Protein AF-A0A3L8SA51-F1 (afdb_monomer)

Radius of gyration: 30.79 Å; 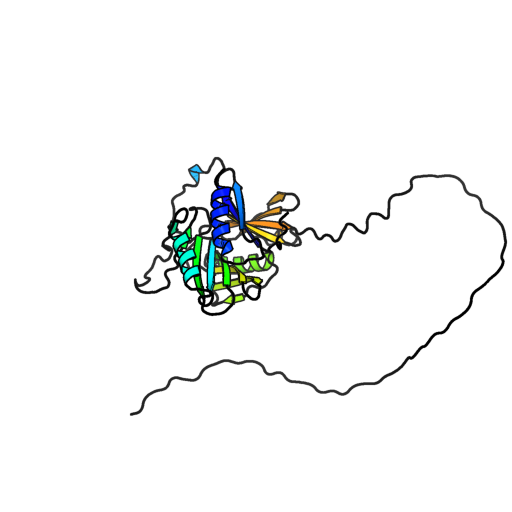Cα contacts (8 Å, |Δi|>4): 464; chains: 1; bounding box: 107×73×44 Å

Secondary structure (DSSP, 8-state):
----B--SEEEEEEEPTT-HHHHHHHHHHHHTTS--SB--EEEEE-PPPGGGGTT------PEESEEEEEEEEGGG-HHHHHHHHHHHTSTT-EEE--TT--S---TT-S----EEESSTTSPEEEEEEESSS-EEEEEEEEE-TTTHHHHHHHHHHHHTS--EEETTTEEEEEEEE-SSEEEEEEEEEPPTT--EE--TTEEEEEEES-STTTGGG-SS--EEEETTEEEEE-TT--EEEEEEP--S--SSSSSS-------------------------------------------------------------

Solvent-accessible surface area (backbone atoms only — not comparable to full-atom values): 19944 Å² total; per-residue (Å²): 137,84,85,56,51,80,50,58,50,32,43,36,41,48,28,54,77,90,45,33,62,64,52,43,54,56,48,50,63,61,42,65,74,53,87,65,73,49,59,47,71,42,69,40,67,43,83,80,62,94,65,60,78,72,66,73,61,76,86,67,96,55,34,68,17,34,36,40,38,39,33,43,44,47,94,81,40,58,66,58,57,49,52,57,52,52,52,47,75,31,82,76,34,37,79,41,78,69,73,69,65,90,67,89,75,65,102,79,61,94,77,73,62,65,30,27,25,75,43,96,38,38,58,30,31,37,77,44,79,34,93,72,79,49,28,32,46,33,39,34,39,39,27,28,52,86,45,32,70,62,45,50,54,51,52,27,63,59,67,74,44,84,59,51,72,42,92,92,40,32,35,39,35,82,70,46,76,56,92,58,40,32,35,32,45,32,42,32,51,37,60,82,94,44,48,40,45,44,36,82,26,37,34,44,32,36,55,34,78,61,64,81,78,45,56,86,74,47,92,38,76,71,42,79,79,50,100,50,33,32,38,33,36,53,93,64,60,40,37,34,32,43,34,50,56,79,73,85,84,78,83,82,80,81,89,80,81,88,84,82,82,87,85,88,82,84,90,81,87,85,88,80,90,86,88,84,87,89,84,85,87,82,88,86,85,85,86,82,86,80,89,83,89,80,88,87,88,84,84,88,81,93,81,83,91,81,88,82,90,85,82,91,78,85,88,84,135

InterPro domains:
  IPR029380 FAM124 [PTHR14715] (8-278)
  IPR046365 FAM124 domain [PF15067] (9-243)

Sequence (317 aa):
MDDGAESLMTVHLLTHLGHSFPLRQTLDRLLEWLCLDIRLFLVSERIPPLKYYERYRKRSCSFPGISVLLYLHEDWGEERIFQVHEQFQRPPWRYQRAQFASGQSPPYAPSHQDFYSLDEQLPVWGIRRVHCGPEILRVTLYCSFENYEDAVRLYEMILQKEGTLQKSTLCVFVLHATPHVAVQLCLKQLPVGVTAEPPDSSALQFKVQEIGQLVPLLPNPCVPISSTRWQTQDYEGNTILLKVQRSSRTLETNIGLRQQHNNAGSGRIPQDAASLHQKKPHRVQVQKHEAGRSCWGSELPQLVEIDPGFPKLEERM

Foldseek 3Di:
DDPQPEFQKAKEFEAAPPCQVVVVVLVCVLCVLPPDSYHRYDYYYDDPPPCVVVVVPDDDVAAAQKEKEKAAEVVVDPVSVVVSVVSCVDPPKDWDFPPVDPDDDPPPDPPRQTWIDNDPLDHIYYYHYDHDFAIETEMEGEAEQVCQVVLQVLVCVLSVHHWDDDPVFKTWDFRDDDRHYTYIYMYGYDPHPHAHAHRPRMEMEGEDADVVVNQVSAPFHWADPDPFWIWTAHPNRHIYIYGHDPDPPPDPPPPPDDDDDDDDDDDDDDDDDDDDDDDDDDDDDDDDDDDDDDDDDDDDDDDDDDDDDDDDDDDDD

Mean predicted aligned error: 15.61 Å

Nearest PDB structures (foldseek):
  3zi1-assembly1_A  TM=4.846E-01  e=1.442E-05  Homo sapiens
  4fo6-assembly1_A  TM=4.552E-01  e=1.035E+00  Homo sapiens

Organism: Chloebia gouldiae (NCBI:txid44316)

Structure (mmCIF, N/CA/C/O backbone):
data_AF-A0A3L8SA51-F1
#
_entry.id   AF-A0A3L8SA51-F1
#
loop_
_atom_site.group_PDB
_atom_site.id
_atom_site.type_symbol
_atom_site.label_atom_id
_atom_site.label_alt_id
_atom_site.label_comp_id
_atom_site.label_asym_id
_atom_site.label_entity_id
_atom_site.label_seq_id
_atom_site.pdbx_PDB_ins_code
_atom_site.Cartn_x
_atom_site.Cartn_y
_atom_site.Cartn_z
_atom_site.occupancy
_atom_site.B_iso_or_equiv
_atom_site.auth_seq_id
_atom_site.auth_comp_id
_atom_site.auth_asym_id
_atom_site.auth_atom_id
_atom_site.pdbx_PDB_model_num
ATOM 1 N N . MET A 1 1 ? -15.253 16.329 -12.439 1.00 36.12 1 MET A N 1
ATOM 2 C CA . MET A 1 1 ? -15.066 15.354 -13.533 1.00 36.12 1 MET A CA 1
ATOM 3 C C . MET A 1 1 ? -13.841 14.530 -13.194 1.00 36.12 1 MET A C 1
ATOM 5 O O . MET A 1 1 ? -12.971 15.071 -12.523 1.00 36.12 1 MET A O 1
ATOM 9 N N . ASP A 1 2 ? -13.828 13.273 -13.630 1.00 34.59 2 ASP A N 1
ATOM 10 C CA . ASP A 1 2 ? -13.026 12.143 -13.129 1.00 34.59 2 ASP A CA 1
ATOM 11 C C . ASP A 1 2 ? -13.647 11.423 -11.916 1.00 34.59 2 ASP A C 1
ATOM 13 O O . ASP A 1 2 ? -13.234 11.598 -10.772 1.00 34.59 2 ASP A O 1
ATOM 17 N N . ASP A 1 3 ? -14.700 10.647 -12.189 1.00 40.44 3 ASP A N 1
ATOM 18 C CA . ASP A 1 3 ? -15.196 9.584 -11.303 1.00 40.44 3 ASP A CA 1
ATOM 19 C C . ASP A 1 3 ? -14.712 8.245 -11.884 1.00 40.44 3 ASP A C 1
ATOM 21 O O . ASP A 1 3 ? -15.487 7.439 -12.394 1.00 40.44 3 ASP A O 1
ATOM 25 N N . GLY A 1 4 ? -13.386 8.070 -11.942 1.00 51.81 4 GLY A N 1
ATOM 26 C CA . GLY A 1 4 ? -12.787 6.768 -12.227 1.00 51.81 4 GLY A CA 1
ATOM 27 C C . GLY A 1 4 ? -13.237 5.749 -11.179 1.00 51.81 4 GLY A C 1
ATOM 28 O O . GLY A 1 4 ? -13.494 6.117 -10.028 1.00 51.81 4 GLY A O 1
ATOM 29 N N . ALA A 1 5 ? -13.342 4.475 -11.566 1.00 61.91 5 ALA A N 1
ATOM 30 C CA . ALA A 1 5 ? -13.854 3.427 -10.691 1.00 61.91 5 ALA A CA 1
ATOM 31 C C . ALA A 1 5 ? -13.127 3.451 -9.335 1.00 61.91 5 ALA A C 1
ATOM 33 O O . ALA A 1 5 ? -11.901 3.362 -9.214 1.00 61.91 5 ALA A O 1
ATOM 34 N N . GLU A 1 6 ? -13.913 3.674 -8.289 1.00 67.12 6 GLU A N 1
ATOM 35 C CA . GLU A 1 6 ? -13.397 4.089 -6.999 1.00 67.12 6 GLU A CA 1
ATOM 36 C C . GLU A 1 6 ? -12.846 2.826 -6.274 1.00 67.12 6 GLU A C 1
ATOM 38 O O . GLU A 1 6 ? -13.619 1.981 -5.821 1.00 67.12 6 GLU A O 1
ATOM 43 N N . SER A 1 7 ? -11.517 2.683 -6.143 1.00 80.44 7 SER A N 1
ATOM 44 C CA . SER A 1 7 ? -10.836 1.475 -5.611 1.00 80.44 7 SER A CA 1
ATOM 45 C C . SER A 1 7 ? -11.219 1.106 -4.161 1.00 80.44 7 SER A C 1
ATOM 47 O O . SER A 1 7 ? -11.543 1.982 -3.357 1.00 80.44 7 SER A O 1
ATOM 49 N N . LEU A 1 8 ? -11.146 -0.186 -3.799 1.00 88.56 8 LEU A N 1
ATOM 50 C CA . LEU A 1 8 ? -11.329 -0.682 -2.418 1.00 88.56 8 LEU A CA 1
ATOM 51 C C . LEU A 1 8 ? -10.254 -0.158 -1.454 1.00 88.56 8 LEU A C 1
ATOM 53 O O . LEU A 1 8 ? -10.543 0.101 -0.284 1.00 88.56 8 LEU A O 1
ATOM 57 N N . MET A 1 9 ? -9.037 0.024 -1.970 1.00 94.31 9 MET A N 1
ATOM 58 C CA . MET A 1 9 ? -7.897 0.591 -1.256 1.00 94.31 9 MET A CA 1
ATOM 59 C C . MET A 1 9 ? -7.301 1.748 -2.057 1.00 94.31 9 MET A C 1
ATOM 61 O O . MET A 1 9 ? -7.175 1.670 -3.280 1.00 94.31 9 MET A O 1
ATOM 65 N N . THR A 1 10 ? -6.875 2.798 -1.367 1.00 94.81 10 THR A N 1
ATOM 66 C CA . THR A 1 10 ? -6.108 3.905 -1.943 1.00 94.81 10 THR A CA 1
ATOM 67 C C . THR A 1 10 ? -4.872 4.158 -1.091 1.00 94.81 10 THR A C 1
ATOM 69 O O . THR A 1 10 ? -4.986 4.323 0.120 1.00 94.81 10 THR A O 1
ATOM 72 N N . VAL A 1 11 ? -3.698 4.239 -1.710 1.00 95.62 11 VAL A N 1
ATOM 73 C CA . VAL A 1 11 ? -2.450 4.624 -1.044 1.00 95.62 11 VAL A CA 1
ATOM 74 C C . VAL A 1 11 ? -2.294 6.139 -1.134 1.00 95.62 11 VAL A C 1
ATOM 76 O O . VAL A 1 11 ? -2.173 6.706 -2.221 1.00 95.62 11 VAL A O 1
ATOM 79 N N . HIS A 1 12 ? -2.310 6.806 0.014 1.00 94.69 12 HIS A N 1
ATOM 80 C CA . HIS A 1 12 ? -2.033 8.232 0.130 1.00 94.69 12 HIS A CA 1
ATOM 81 C C . HIS A 1 12 ? -0.533 8.439 0.263 1.00 94.69 12 HIS A C 1
ATOM 83 O O . HIS A 1 12 ? 0.091 7.861 1.147 1.00 94.69 12 HIS A O 1
ATOM 89 N N . LEU A 1 13 ? 0.028 9.278 -0.598 1.00 94.00 13 LEU A N 1
ATOM 90 C CA . LEU A 1 13 ? 1.422 9.700 -0.571 1.00 94.00 13 LEU A CA 1
ATOM 91 C C . LEU A 1 13 ? 1.446 11.172 -0.165 1.00 94.00 13 LEU A C 1
ATOM 93 O O . LEU A 1 13 ? 0.864 12.023 -0.842 1.00 94.00 13 LEU A O 1
ATOM 97 N N . LEU A 1 14 ? 2.062 11.454 0.976 1.00 90.75 14 LEU A N 1
ATOM 98 C CA . LEU A 1 14 ? 1.996 12.744 1.645 1.00 90.75 14 LEU A CA 1
ATOM 99 C C . LEU A 1 14 ? 3.298 13.511 1.432 1.00 90.75 14 LEU A C 1
ATOM 101 O O . LEU A 1 14 ? 4.329 13.167 2.001 1.00 90.75 14 LEU A O 1
ATOM 105 N N . THR A 1 15 ? 3.263 14.574 0.640 1.00 88.12 15 THR A N 1
ATOM 106 C CA . THR A 1 15 ? 4.457 15.374 0.347 1.00 88.12 15 THR A CA 1
ATOM 107 C C . THR A 1 15 ? 4.545 16.610 1.220 1.00 88.12 15 THR A C 1
ATOM 109 O O . THR A 1 15 ? 3.554 17.088 1.777 1.00 88.12 15 THR A O 1
ATOM 112 N N . HIS A 1 16 ? 5.738 17.193 1.275 1.00 82.94 16 HIS A N 1
ATOM 113 C CA . HIS A 1 16 ? 5.896 18.579 1.696 1.00 82.94 16 HIS A CA 1
ATOM 114 C C . HIS A 1 16 ? 5.154 19.533 0.740 1.00 82.94 16 HIS A C 1
ATOM 116 O O . HIS A 1 16 ? 4.862 19.183 -0.411 1.00 82.94 16 HIS A O 1
ATOM 122 N N . LEU A 1 17 ? 4.849 20.735 1.233 1.00 79.19 17 LEU A N 1
ATOM 123 C CA . LEU A 1 17 ? 4.173 21.791 0.472 1.00 79.19 17 LEU A CA 1
ATOM 124 C C . LEU A 1 17 ? 4.931 22.097 -0.831 1.00 79.19 17 LEU A C 1
ATOM 126 O O . LEU A 1 17 ? 6.153 22.240 -0.811 1.00 79.19 17 LEU A O 1
ATOM 130 N N . GLY A 1 18 ? 4.217 22.185 -1.956 1.00 80.62 18 GLY A N 1
ATOM 131 C CA . GLY A 1 18 ? 4.785 22.498 -3.274 1.00 80.62 18 GLY A CA 1
ATOM 132 C C . GLY A 1 18 ? 5.424 21.314 -4.013 1.00 80.62 18 GLY A C 1
ATOM 133 O O . GLY A 1 18 ? 5.764 21.442 -5.188 1.00 80.62 18 GLY A O 1
ATOM 134 N N . HIS A 1 19 ? 5.553 20.148 -3.374 1.00 83.00 19 HIS A N 1
ATOM 135 C CA . HIS A 1 19 ? 6.140 18.947 -3.984 1.00 83.00 19 HIS A CA 1
ATOM 136 C C . HIS A 1 19 ? 5.100 17.935 -4.489 1.00 83.00 19 HIS A C 1
ATOM 138 O O . HIS A 1 19 ? 5.472 16.919 -5.083 1.00 83.00 19 HIS A O 1
ATOM 144 N N . SER A 1 20 ? 3.804 18.208 -4.311 1.00 85.44 20 SER A N 1
ATOM 145 C CA . SER A 1 20 ? 2.738 17.294 -4.738 1.00 85.44 20 SER A CA 1
ATOM 146 C C . SER A 1 20 ? 2.660 17.141 -6.255 1.00 85.44 20 SER A C 1
ATOM 148 O O . SER A 1 20 ? 2.518 16.026 -6.752 1.00 85.44 20 SER A O 1
ATOM 150 N N . PHE A 1 21 ? 2.783 18.241 -7.002 1.00 86.81 21 PHE A N 1
ATOM 151 C CA . PHE A 1 21 ? 2.661 18.226 -8.459 1.00 86.81 21 PHE A CA 1
ATOM 152 C C . PHE A 1 21 ? 3.792 17.439 -9.151 1.00 86.81 21 PHE A C 1
ATOM 154 O O . PHE A 1 21 ? 3.471 16.533 -9.923 1.00 86.81 21 PHE A O 1
ATOM 161 N N . PRO A 1 22 ? 5.091 17.673 -8.858 1.00 87.50 22 PRO A N 1
ATOM 162 C CA . PRO A 1 22 ? 6.173 16.873 -9.440 1.00 87.50 22 PRO A CA 1
ATOM 163 C C . PRO A 1 22 ? 6.081 15.385 -9.085 1.00 87.50 22 PRO A C 1
ATOM 165 O O . PRO A 1 22 ? 6.328 14.530 -9.940 1.00 87.50 22 PRO A O 1
ATOM 168 N N . LEU A 1 23 ? 5.696 15.063 -7.841 1.00 88.81 23 LEU A N 1
ATOM 169 C CA . LEU A 1 23 ? 5.508 13.675 -7.421 1.00 88.81 23 LEU A CA 1
ATOM 170 C C . LEU A 1 23 ? 4.388 13.017 -8.226 1.00 88.81 23 LEU A C 1
ATOM 172 O O . LEU A 1 23 ? 4.569 11.935 -8.779 1.00 88.81 23 LEU A O 1
ATOM 176 N N . ARG A 1 24 ? 3.244 13.694 -8.320 1.00 89.88 24 ARG A N 1
ATOM 177 C CA . ARG A 1 24 ? 2.086 13.210 -9.062 1.00 89.88 24 ARG A CA 1
ATOM 178 C C . ARG A 1 24 ? 2.413 12.981 -10.530 1.00 89.88 24 ARG A C 1
ATOM 180 O O . ARG A 1 24 ? 2.153 11.897 -11.020 1.00 89.88 24 ARG A O 1
ATOM 187 N N . GLN A 1 25 ? 3.078 13.926 -11.190 1.00 89.38 25 GLN A N 1
ATOM 188 C CA . GLN A 1 25 ? 3.497 13.763 -12.584 1.00 89.38 25 GLN A CA 1
ATOM 189 C C . GLN A 1 25 ? 4.448 12.570 -12.772 1.00 89.38 25 GLN A C 1
ATOM 191 O O . GLN A 1 25 ? 4.361 11.858 -13.769 1.00 89.38 25 GLN A O 1
ATOM 196 N N . THR A 1 26 ? 5.360 12.347 -11.823 1.00 89.12 26 THR A N 1
ATOM 197 C CA . THR A 1 26 ? 6.286 11.206 -11.871 1.00 89.12 26 THR A CA 1
ATOM 198 C C . THR A 1 26 ? 5.540 9.878 -11.749 1.00 89.12 26 THR A C 1
ATOM 200 O O . THR A 1 26 ? 5.856 8.933 -12.471 1.00 89.12 26 THR A O 1
ATOM 203 N N . LEU A 1 27 ? 4.542 9.815 -10.863 1.00 88.94 27 LEU A N 1
ATOM 204 C CA . LEU A 1 27 ? 3.702 8.635 -10.668 1.00 88.94 27 LEU A CA 1
ATOM 205 C C . LEU A 1 27 ? 2.747 8.409 -11.833 1.00 88.94 27 LEU A C 1
ATOM 207 O O . LEU A 1 27 ? 2.639 7.279 -12.281 1.00 88.94 27 LEU A O 1
ATOM 211 N N . ASP A 1 28 ? 2.104 9.453 -12.348 1.00 87.44 28 ASP A N 1
ATOM 212 C CA . ASP A 1 28 ? 1.179 9.346 -13.476 1.00 87.44 28 ASP A CA 1
ATOM 213 C C . ASP A 1 28 ? 1.915 8.780 -14.700 1.00 87.44 28 ASP A C 1
ATOM 215 O O . ASP A 1 28 ? 1.461 7.797 -15.265 1.00 87.44 28 ASP A O 1
ATOM 219 N N . ARG A 1 29 ? 3.131 9.260 -15.007 1.00 86.06 29 ARG A N 1
ATOM 220 C CA . ARG A 1 29 ? 3.982 8.671 -16.063 1.00 86.06 29 ARG A CA 1
ATOM 221 C C . ARG A 1 29 ? 4.346 7.210 -15.811 1.00 86.06 29 ARG A C 1
ATOM 223 O O . ARG A 1 29 ? 4.474 6.440 -16.750 1.00 86.06 29 ARG A O 1
ATOM 230 N N . LEU A 1 30 ? 4.576 6.830 -14.552 1.00 85.38 30 LEU A N 1
ATOM 231 C CA . LEU A 1 30 ? 4.883 5.442 -14.196 1.00 85.38 30 LEU A CA 1
ATOM 232 C C . LEU A 1 30 ? 3.639 4.543 -14.313 1.00 85.38 30 LEU A C 1
ATOM 234 O O . LEU A 1 30 ? 3.739 3.376 -14.683 1.00 85.38 30 LEU A O 1
ATOM 238 N N . LEU A 1 31 ? 2.470 5.076 -13.971 1.00 84.38 31 LEU A N 1
ATOM 239 C CA . LEU A 1 31 ? 1.208 4.353 -13.996 1.00 84.38 31 LEU A CA 1
ATOM 240 C C . LEU A 1 31 ? 0.585 4.334 -15.389 1.00 84.38 31 LEU A C 1
ATOM 242 O O . LEU A 1 31 ? -0.101 3.375 -15.671 1.00 84.38 31 LEU A O 1
ATOM 246 N N . GLU A 1 32 ? 0.865 5.289 -16.278 1.00 81.00 32 GLU A N 1
ATOM 247 C CA . GLU A 1 32 ? 0.440 5.269 -17.691 1.00 81.00 32 GLU A CA 1
ATOM 248 C C . GLU A 1 32 ? 0.823 3.964 -18.395 1.00 81.00 32 GLU A C 1
ATOM 250 O O . GLU A 1 32 ? 0.091 3.478 -19.256 1.00 81.00 32 GLU A O 1
ATOM 255 N N . TRP A 1 33 ? 1.942 3.360 -17.988 1.00 76.12 33 TRP A N 1
ATOM 256 C CA . TRP A 1 33 ? 2.347 2.056 -18.483 1.00 76.12 33 TRP A CA 1
ATOM 257 C C . TRP A 1 33 ? 1.325 0.985 -18.121 1.00 76.12 33 TRP A C 1
ATOM 259 O O . TRP A 1 33 ? 1.004 0.153 -18.958 1.00 76.12 33 TRP A O 1
ATOM 269 N N . LEU A 1 34 ? 0.828 0.969 -16.891 1.00 74.19 34 LEU A N 1
ATOM 270 C CA . LEU A 1 34 ? -0.161 0.007 -16.426 1.00 74.19 34 LEU A CA 1
ATOM 271 C C . LEU A 1 34 ? -1.535 0.599 -16.723 1.00 74.19 34 LEU A C 1
ATOM 273 O O . LEU A 1 34 ? -1.951 1.505 -16.018 1.00 74.19 34 LEU A O 1
ATOM 277 N N . CYS A 1 35 ? -2.246 0.121 -17.745 1.00 69.25 35 CYS A N 1
ATOM 278 C CA . CYS A 1 35 ? -3.581 0.620 -18.110 1.00 69.25 35 CYS A CA 1
ATOM 279 C C . CYS A 1 35 ? -4.644 0.309 -17.029 1.00 69.25 35 CYS A C 1
ATOM 281 O O . CYS A 1 35 ? -5.576 -0.462 -17.248 1.00 69.25 35 CYS A O 1
ATOM 283 N N . LEU A 1 36 ? -4.471 0.886 -15.842 1.00 79.25 36 LEU A N 1
ATOM 284 C CA . LEU A 1 36 ? -5.304 0.762 -14.665 1.00 79.25 36 LEU A CA 1
ATOM 285 C C . LEU A 1 36 ? -6.522 1.654 -14.858 1.00 79.25 36 LEU A C 1
ATOM 287 O O . LEU A 1 36 ? -6.415 2.870 -14.996 1.00 79.25 36 LEU A O 1
ATOM 291 N N . ASP A 1 37 ? -7.690 1.038 -14.807 1.00 79.81 37 ASP A N 1
ATOM 292 C CA . ASP A 1 37 ? -8.996 1.694 -14.803 1.00 79.81 37 ASP A CA 1
ATOM 293 C C . ASP A 1 37 ? -9.404 2.195 -13.404 1.00 79.81 37 ASP A C 1
ATOM 295 O O . ASP A 1 37 ? -10.445 2.838 -13.242 1.00 79.81 37 ASP A O 1
ATOM 299 N N . ILE A 1 38 ? -8.576 1.927 -12.387 1.00 83.75 38 ILE A N 1
ATOM 300 C CA . ILE A 1 38 ? -8.801 2.332 -11.000 1.00 83.75 38 ILE A CA 1
ATOM 301 C C . ILE A 1 38 ? -7.729 3.287 -10.480 1.00 83.75 38 ILE A C 1
ATOM 303 O O . ILE A 1 38 ? -6.531 3.153 -10.732 1.00 83.75 38 ILE A O 1
ATOM 307 N N . ARG A 1 39 ? -8.157 4.224 -9.631 1.00 86.38 39 ARG A N 1
ATOM 308 C CA . ARG A 1 39 ? -7.253 5.173 -8.976 1.00 86.38 39 ARG A CA 1
ATOM 309 C C . ARG A 1 39 ? -6.708 4.615 -7.663 1.00 86.38 39 ARG A C 1
ATOM 311 O O . ARG A 1 39 ? -7.354 4.704 -6.617 1.00 86.38 39 ARG A O 1
ATOM 318 N N . LEU A 1 40 ? -5.498 4.059 -7.719 1.00 91.25 40 LEU A N 1
ATOM 319 C CA . LEU A 1 40 ? -4.842 3.457 -6.556 1.00 91.25 40 LEU A CA 1
ATOM 320 C C . LEU A 1 40 ? -4.070 4.460 -5.689 1.00 91.25 40 LEU A C 1
ATOM 322 O O . LEU A 1 40 ? -4.038 4.296 -4.473 1.00 91.25 40 LEU A O 1
ATOM 326 N N . PHE A 1 41 ? -3.469 5.496 -6.279 1.00 93.00 41 PHE A N 1
ATOM 327 C CA . PHE A 1 41 ? -2.633 6.457 -5.554 1.00 93.00 41 PHE A CA 1
ATOM 328 C C . PHE A 1 41 ? -3.294 7.833 -5.453 1.00 93.00 41 PHE A C 1
ATOM 330 O O . PHE A 1 41 ? -3.879 8.349 -6.412 1.00 93.00 41 PHE A O 1
ATOM 337 N N . LEU A 1 42 ? -3.169 8.456 -4.281 1.00 92.25 42 LEU A N 1
ATOM 338 C CA . LEU A 1 42 ? -3.524 9.852 -4.061 1.00 92.25 42 LEU A CA 1
ATOM 339 C C . LEU A 1 42 ? -2.318 10.608 -3.514 1.00 92.25 42 LEU A C 1
ATOM 341 O O . LEU A 1 42 ? -1.851 10.321 -2.419 1.00 92.25 42 LEU A O 1
ATOM 345 N N . VAL A 1 43 ? -1.854 11.616 -4.247 1.00 91.50 43 VAL A N 1
ATOM 346 C CA . VAL A 1 43 ? -0.820 12.529 -3.755 1.00 91.50 43 VAL A CA 1
ATOM 347 C C . VAL A 1 43 ? -1.490 13.713 -3.070 1.00 91.50 43 VAL A C 1
ATOM 349 O O . VAL A 1 43 ? -2.336 14.374 -3.673 1.00 91.50 43 VAL A O 1
ATOM 352 N N . SER A 1 44 ? -1.134 13.959 -1.812 1.00 88.50 44 SER A N 1
ATOM 353 C CA . SER A 1 44 ? -1.627 15.087 -1.016 1.00 88.50 44 SER A CA 1
ATOM 354 C C . SER A 1 44 ? -0.470 15.789 -0.319 1.00 88.50 44 SER A C 1
ATOM 356 O O . SER A 1 44 ? 0.567 15.185 -0.062 1.00 88.50 44 SER A O 1
ATOM 358 N N . GLU A 1 45 ? -0.649 17.060 0.014 1.00 87.56 45 GLU A N 1
ATOM 359 C CA . GLU A 1 45 ? 0.341 17.807 0.788 1.00 87.56 45 GLU A CA 1
ATOM 360 C C . GLU A 1 45 ? 0.033 17.718 2.278 1.00 87.56 45 GLU A C 1
ATOM 362 O O . GLU A 1 45 ? -1.129 17.720 2.692 1.00 87.56 45 GLU A O 1
ATOM 367 N N . ARG A 1 46 ? 1.085 17.667 3.094 1.00 81.44 46 ARG A N 1
ATOM 368 C CA . ARG A 1 46 ? 0.988 17.753 4.549 1.00 81.44 46 ARG A CA 1
ATOM 369 C C . ARG A 1 46 ? 1.835 18.899 5.078 1.00 81.44 46 ARG A C 1
ATOM 371 O O . ARG A 1 46 ? 2.925 19.181 4.578 1.00 81.44 46 ARG A O 1
ATOM 378 N N . ILE A 1 47 ? 1.354 19.509 6.154 1.00 70.38 47 ILE A N 1
ATOM 379 C CA . ILE A 1 47 ? 2.169 20.404 6.969 1.00 70.38 47 ILE A CA 1
ATOM 380 C C . ILE A 1 47 ? 2.994 19.510 7.906 1.00 70.38 47 ILE A C 1
ATOM 382 O O . ILE A 1 47 ? 2.400 18.749 8.676 1.00 70.38 47 ILE A O 1
ATOM 386 N N . PRO A 1 48 ? 4.337 19.537 7.843 1.00 62.41 48 PRO A N 1
ATOM 387 C CA . PRO A 1 48 ? 5.149 18.765 8.770 1.00 62.41 48 PRO A CA 1
ATOM 388 C C . PRO A 1 48 ? 4.899 19.267 10.205 1.00 62.41 48 PRO A C 1
ATOM 390 O O . PRO A 1 48 ? 4.875 20.478 10.434 1.00 62.41 48 PRO A O 1
ATOM 393 N N . PRO A 1 49 ? 4.692 18.376 11.189 1.00 59.28 49 PRO A N 1
ATOM 394 C CA . PRO A 1 49 ? 4.521 18.795 12.577 1.00 59.28 49 PRO A CA 1
ATOM 395 C C . PRO A 1 49 ? 5.799 19.479 13.087 1.00 59.28 49 PRO A C 1
ATOM 397 O O . PRO A 1 49 ? 6.897 19.021 12.789 1.00 59.28 49 PRO A O 1
ATOM 400 N N . LEU A 1 50 ? 5.678 20.532 13.912 1.00 55.56 50 LEU A N 1
ATOM 401 C CA . LEU A 1 50 ? 6.819 21.324 14.423 1.00 55.56 50 LEU A CA 1
ATOM 402 C C . LEU A 1 50 ? 7.948 20.486 15.072 1.00 55.56 50 LEU A C 1
ATOM 404 O O . LEU A 1 50 ? 9.088 20.933 15.126 1.00 55.56 50 LEU A O 1
ATOM 408 N N . LYS A 1 51 ? 7.653 19.263 15.540 1.00 53.84 51 LYS A N 1
ATOM 409 C CA . LYS A 1 51 ? 8.611 18.330 16.168 1.00 53.84 51 LYS A CA 1
ATOM 410 C C . LYS A 1 51 ? 9.437 17.491 15.177 1.00 53.84 51 LYS A C 1
ATOM 412 O O . LYS A 1 51 ? 10.122 16.557 15.590 1.00 53.84 51 LYS A O 1
ATOM 417 N N . TYR A 1 52 ? 9.377 17.797 13.879 1.00 49.00 52 TYR A N 1
ATOM 418 C CA . TYR A 1 52 ? 10.042 17.040 12.808 1.00 49.00 52 TYR A CA 1
ATOM 419 C C . TYR A 1 52 ? 11.560 16.881 13.020 1.00 49.00 52 TYR A C 1
ATOM 421 O O . TYR A 1 52 ? 12.126 15.846 12.683 1.00 49.00 52 TYR A O 1
ATOM 429 N N . TYR A 1 53 ? 12.211 17.860 13.656 1.00 48.53 53 TYR A N 1
ATOM 430 C CA . TYR A 1 53 ? 13.656 17.829 13.905 1.00 48.53 53 TYR A CA 1
ATOM 431 C C . TYR A 1 53 ? 14.091 16.815 14.978 1.00 48.53 53 TYR A C 1
ATOM 433 O O . TYR A 1 53 ? 15.209 16.313 14.912 1.00 48.53 53 TYR A O 1
ATOM 441 N N . GLU A 1 54 ? 13.225 16.450 15.932 1.00 46.31 54 GLU A N 1
ATOM 442 C CA . GLU A 1 54 ? 13.569 15.488 16.998 1.00 46.31 54 GLU A CA 1
ATOM 443 C C . GLU A 1 54 ? 13.374 14.023 16.573 1.00 46.31 54 GLU A C 1
ATOM 445 O O . GLU A 1 54 ? 13.947 13.117 17.182 1.00 46.31 54 GLU A O 1
ATOM 450 N N . ARG A 1 55 ? 12.594 13.774 15.508 1.00 48.72 55 ARG A N 1
ATOM 451 C CA . ARG A 1 55 ? 12.395 12.437 14.917 1.00 48.72 55 ARG A CA 1
ATOM 452 C C . ARG A 1 55 ? 13.459 12.028 13.909 1.00 48.72 55 ARG A C 1
ATOM 454 O O . ARG A 1 55 ? 13.413 10.899 13.437 1.00 48.72 55 ARG A O 1
ATOM 461 N N . TYR A 1 56 ? 14.501 12.835 13.711 1.00 46.22 56 TYR A N 1
ATOM 462 C CA . TYR A 1 56 ? 15.787 12.360 13.181 1.00 46.22 56 TYR A CA 1
ATOM 463 C C . TYR A 1 56 ? 16.491 11.408 14.185 1.00 46.22 56 TYR A C 1
ATOM 465 O O . TYR A 1 56 ? 17.711 11.427 14.360 1.00 46.22 56 TYR A O 1
ATOM 473 N N . ARG A 1 57 ? 15.722 10.579 14.909 1.00 47.34 57 ARG A N 1
ATOM 474 C CA . ARG A 1 57 ? 16.234 9.519 15.763 1.00 47.34 57 ARG A CA 1
ATOM 475 C C . ARG A 1 57 ? 16.923 8.512 14.854 1.00 47.34 57 ARG A C 1
ATOM 477 O O . ARG A 1 57 ? 16.275 7.866 14.046 1.00 47.34 57 ARG A O 1
ATOM 484 N N . LYS A 1 58 ? 18.251 8.453 15.006 1.00 44.97 58 LYS A N 1
ATOM 485 C CA . LYS A 1 58 ? 19.155 7.333 14.705 1.00 44.97 58 LYS A CA 1
ATOM 486 C C . LYS A 1 58 ? 18.513 6.236 13.852 1.00 44.97 58 LYS A C 1
ATOM 488 O O . LYS A 1 58 ? 17.871 5.339 14.383 1.00 44.97 58 LYS A O 1
ATOM 493 N N . ARG A 1 59 ? 18.791 6.318 12.550 1.00 52.19 59 ARG A N 1
ATOM 494 C CA . ARG A 1 59 ? 18.573 5.273 11.548 1.00 52.19 59 ARG A CA 1
ATOM 495 C C . ARG A 1 59 ? 19.159 3.949 12.049 1.00 52.19 59 ARG A C 1
ATOM 497 O O . ARG A 1 59 ? 20.368 3.732 11.968 1.00 52.19 59 ARG A O 1
ATOM 504 N N . SER A 1 60 ? 18.312 3.098 12.607 1.00 49.44 60 SER A N 1
ATOM 505 C CA . SER A 1 60 ? 18.555 1.663 12.669 1.00 49.44 60 SER A CA 1
ATOM 506 C C . SER A 1 60 ? 18.396 1.115 11.254 1.00 49.44 60 SER A C 1
ATOM 508 O O . SER A 1 60 ? 17.518 1.545 10.518 1.00 49.44 60 SER A O 1
ATOM 510 N N . CYS A 1 61 ? 19.275 0.211 10.838 1.00 51.00 61 CYS A N 1
ATOM 511 C CA . CYS A 1 61 ? 19.203 -0.467 9.545 1.00 51.00 61 CYS A CA 1
ATOM 512 C C . CYS A 1 61 ? 17.966 -1.386 9.478 1.00 51.00 61 CYS A C 1
ATOM 514 O O . CYS A 1 61 ? 18.078 -2.591 9.686 1.00 51.00 61 CYS A O 1
ATOM 516 N N . SER A 1 62 ? 16.788 -0.823 9.241 1.00 67.94 62 SER A N 1
ATOM 517 C CA . SER A 1 62 ? 15.492 -1.509 9.243 1.00 67.94 62 SER A CA 1
ATOM 518 C C . SER A 1 62 ? 14.987 -1.795 7.827 1.00 67.94 62 SER A C 1
ATOM 520 O O . SER A 1 62 ? 15.430 -1.186 6.851 1.00 67.94 62 SER A O 1
ATOM 522 N N . PHE A 1 63 ? 14.078 -2.765 7.705 1.00 81.88 63 PHE A N 1
ATOM 523 C CA . PHE A 1 63 ? 13.447 -3.154 6.440 1.00 81.88 63 PHE A CA 1
ATOM 524 C C . PHE A 1 63 ? 12.327 -2.150 6.079 1.00 81.88 63 PHE A C 1
ATOM 526 O O . PHE A 1 63 ? 11.629 -1.705 6.985 1.00 81.88 63 PHE A O 1
ATOM 533 N N . PRO A 1 64 ? 12.091 -1.768 4.808 1.00 87.69 64 PRO A N 1
ATOM 534 C CA . PRO A 1 64 ? 11.021 -0.839 4.442 1.00 87.69 64 PRO A CA 1
ATOM 535 C C . PRO A 1 64 ? 9.655 -1.425 4.788 1.00 87.69 64 PRO A C 1
ATOM 537 O O . PRO A 1 64 ? 9.357 -2.548 4.399 1.00 87.69 64 PRO A O 1
ATOM 540 N N . GLY A 1 65 ? 8.785 -0.660 5.445 1.00 89.38 65 GLY A N 1
ATOM 541 C CA . GLY A 1 65 ? 7.456 -1.148 5.821 1.00 89.38 65 GLY A CA 1
ATOM 542 C C . GLY A 1 65 ? 6.509 -1.357 4.645 1.00 89.38 65 GLY A C 1
ATOM 543 O O . GLY A 1 65 ? 5.669 -2.253 4.690 1.00 89.38 65 GLY A O 1
ATOM 544 N N . ILE A 1 66 ? 6.666 -0.592 3.559 1.00 93.81 66 ILE A N 1
ATOM 545 C CA . ILE A 1 66 ? 5.805 -0.692 2.373 1.00 93.81 66 ILE A CA 1
ATOM 546 C C . ILE A 1 66 ? 6.645 -0.672 1.097 1.00 93.81 66 ILE A C 1
ATOM 548 O O . ILE A 1 66 ? 7.510 0.189 0.922 1.00 93.81 66 ILE A O 1
ATOM 552 N N . SER A 1 67 ? 6.333 -1.578 0.166 1.00 94.19 67 SER A N 1
ATOM 553 C CA . SER A 1 67 ? 6.830 -1.520 -1.213 1.00 94.19 67 SER A CA 1
ATOM 554 C C . SER A 1 67 ? 5.711 -1.597 -2.246 1.00 94.19 67 SER A C 1
ATOM 556 O O . SER A 1 67 ? 4.679 -2.219 -2.007 1.00 94.19 67 SER A O 1
ATOM 558 N N . VAL A 1 68 ? 5.939 -1.013 -3.416 1.00 94.88 68 VAL A N 1
ATOM 559 C CA . VAL A 1 68 ? 5.078 -1.112 -4.591 1.00 94.88 68 VAL A CA 1
ATOM 560 C C . VAL A 1 68 ? 5.867 -1.776 -5.712 1.00 94.88 68 VAL A C 1
ATOM 562 O O . VAL A 1 68 ? 6.863 -1.243 -6.194 1.00 94.88 68 VAL A O 1
ATOM 565 N N . LEU A 1 69 ? 5.436 -2.959 -6.131 1.00 93.25 69 LEU A N 1
ATOM 566 C CA . LEU A 1 69 ? 6.089 -3.717 -7.190 1.00 93.25 69 LEU A CA 1
ATOM 567 C C . LEU A 1 69 ? 5.194 -3.801 -8.421 1.00 93.25 69 LEU A C 1
ATOM 569 O O . LEU A 1 69 ? 4.027 -4.182 -8.318 1.00 93.25 69 LEU A O 1
ATOM 573 N N . LEU A 1 70 ? 5.772 -3.475 -9.575 1.00 92.12 70 LEU A N 1
ATOM 574 C CA . LEU A 1 70 ? 5.145 -3.611 -10.883 1.00 92.12 70 LEU A CA 1
ATOM 575 C C . LEU A 1 70 ? 5.629 -4.911 -11.523 1.00 92.12 70 LEU A C 1
ATOM 577 O O . LEU A 1 70 ? 6.820 -5.062 -11.773 1.00 92.12 70 LEU A O 1
ATOM 581 N N . TYR A 1 71 ? 4.727 -5.849 -11.767 1.00 91.12 71 TYR A N 1
ATOM 582 C CA . TYR A 1 71 ? 4.999 -7.088 -12.485 1.00 91.12 71 TYR A CA 1
ATOM 583 C C . TYR A 1 71 ? 4.535 -6.89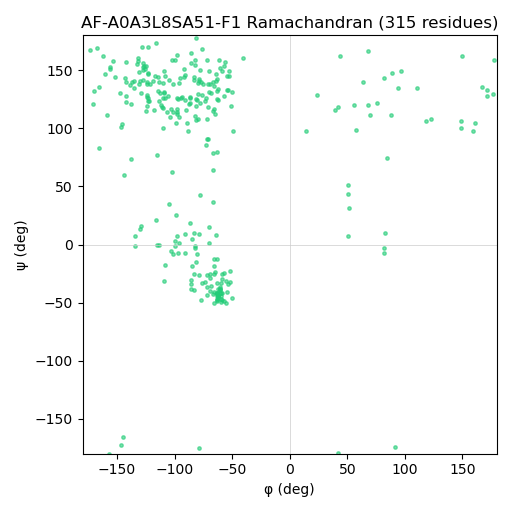5 -13.926 1.00 91.12 71 TYR A C 1
ATOM 585 O O . TYR A 1 71 ? 3.332 -6.862 -14.178 1.00 91.12 71 TYR A O 1
ATOM 593 N N . LEU A 1 72 ? 5.488 -6.710 -14.836 1.00 89.06 72 LEU A N 1
ATOM 594 C CA . LEU A 1 72 ? 5.245 -6.407 -16.246 1.00 89.06 72 LEU A CA 1
ATOM 595 C C . LEU A 1 72 ? 5.415 -7.663 -17.097 1.00 89.06 72 LEU A C 1
ATOM 597 O O . LEU A 1 72 ? 6.344 -8.443 -16.865 1.00 89.06 72 LEU A O 1
ATOM 601 N N . HIS A 1 73 ? 4.520 -7.850 -18.064 1.00 87.31 73 HIS A N 1
ATOM 602 C CA . HIS A 1 73 ? 4.510 -9.035 -18.914 1.00 87.31 73 HIS A CA 1
ATOM 603 C C . HIS A 1 73 ? 5.537 -8.897 -20.041 1.00 87.31 73 HIS A C 1
ATOM 605 O O . HIS A 1 73 ? 5.484 -7.932 -20.803 1.00 87.31 73 HIS A O 1
ATOM 611 N N . GLU A 1 74 ? 6.453 -9.858 -20.174 1.00 84.94 74 GLU A N 1
ATOM 612 C CA . GLU A 1 74 ? 7.545 -9.779 -21.164 1.00 84.94 74 GLU A CA 1
ATOM 613 C C . GLU A 1 74 ? 7.022 -9.753 -22.608 1.00 84.94 74 GLU A C 1
ATOM 615 O O . GLU A 1 74 ? 7.450 -8.925 -23.416 1.00 84.94 74 GLU A O 1
ATOM 620 N N . ASP A 1 75 ? 6.007 -10.571 -22.911 1.00 79.06 75 ASP A N 1
ATOM 621 C CA . ASP A 1 75 ? 5.436 -10.657 -24.265 1.00 79.06 75 ASP A CA 1
ATOM 622 C C . ASP A 1 75 ? 4.724 -9.374 -24.730 1.00 79.06 75 ASP A C 1
ATOM 624 O O . ASP A 1 75 ? 4.399 -9.241 -25.909 1.00 79.06 75 ASP A O 1
ATOM 628 N N . TRP A 1 76 ? 4.460 -8.417 -23.832 1.00 73.69 76 TRP A N 1
ATOM 629 C CA . TRP A 1 76 ? 3.844 -7.129 -24.187 1.00 73.69 76 TRP A CA 1
ATOM 630 C C . TRP A 1 76 ? 4.879 -6.049 -24.527 1.00 73.69 76 TRP A C 1
ATOM 632 O O . TRP A 1 76 ? 4.526 -4.884 -24.714 1.00 73.69 76 TRP A O 1
ATOM 642 N N . GLY A 1 77 ? 6.151 -6.442 -24.643 1.00 74.06 77 GLY A N 1
ATOM 643 C CA . GLY A 1 77 ? 7.238 -5.618 -25.152 1.00 74.06 77 GLY A CA 1
ATOM 644 C C . GLY A 1 77 ? 8.336 -5.393 -24.119 1.00 74.06 77 GLY A C 1
ATOM 645 O O . GLY A 1 77 ? 8.212 -4.553 -23.228 1.00 74.06 77 GLY A O 1
ATOM 646 N N . GLU A 1 78 ? 9.471 -6.065 -24.311 1.00 78.62 78 GLU A N 1
ATOM 647 C CA . GLU A 1 78 ? 10.700 -5.878 -23.523 1.00 78.62 78 GLU A CA 1
ATOM 648 C C . GLU A 1 78 ? 11.176 -4.415 -23.483 1.00 78.62 78 GLU A C 1
ATOM 650 O O . GLU A 1 78 ? 11.682 -3.943 -22.462 1.00 78.62 78 GLU A O 1
ATOM 655 N N . GLU A 1 79 ? 10.971 -3.666 -24.570 1.00 81.88 79 GLU A N 1
ATOM 656 C CA . GLU A 1 79 ? 11.361 -2.256 -24.659 1.00 81.88 79 GLU A CA 1
ATOM 657 C C . GLU A 1 79 ? 10.620 -1.386 -23.634 1.00 81.88 79 GLU A C 1
ATOM 659 O O . GLU A 1 79 ? 11.229 -0.523 -23.000 1.00 81.88 79 GLU A O 1
ATOM 664 N N . ARG A 1 80 ? 9.334 -1.666 -23.379 1.00 81.81 80 ARG A N 1
ATOM 665 C CA . ARG A 1 80 ? 8.558 -0.981 -22.337 1.00 81.81 80 ARG A CA 1
ATOM 666 C C . ARG A 1 80 ? 9.156 -1.250 -20.961 1.00 81.81 80 ARG A C 1
ATOM 668 O O . ARG A 1 80 ? 9.385 -0.314 -20.204 1.00 81.81 80 ARG A O 1
ATOM 675 N N . ILE A 1 81 ? 9.473 -2.506 -20.647 1.00 85.06 81 ILE A N 1
ATOM 676 C CA . ILE A 1 81 ? 10.095 -2.874 -19.364 1.00 85.06 81 ILE A CA 1
ATOM 677 C C . ILE A 1 81 ? 11.428 -2.137 -19.183 1.00 85.06 81 ILE A C 1
ATOM 679 O O . ILE A 1 81 ? 11.707 -1.619 -18.097 1.00 85.06 81 ILE A O 1
ATOM 683 N N . PHE A 1 82 ? 12.232 -2.048 -20.246 1.00 84.69 82 PHE A N 1
ATOM 684 C CA . PHE A 1 82 ? 13.491 -1.309 -20.235 1.00 84.69 82 PHE A CA 1
ATOM 685 C C . PHE A 1 82 ? 13.287 0.191 -19.978 1.00 84.69 82 PHE A C 1
ATOM 687 O O . PHE A 1 82 ? 13.989 0.759 -19.145 1.00 84.69 82 PHE A O 1
ATOM 694 N N . GLN A 1 83 ? 12.299 0.824 -20.616 1.00 85.81 83 GLN A N 1
ATOM 695 C CA . GLN A 1 83 ? 11.981 2.244 -20.413 1.00 85.81 83 GLN A C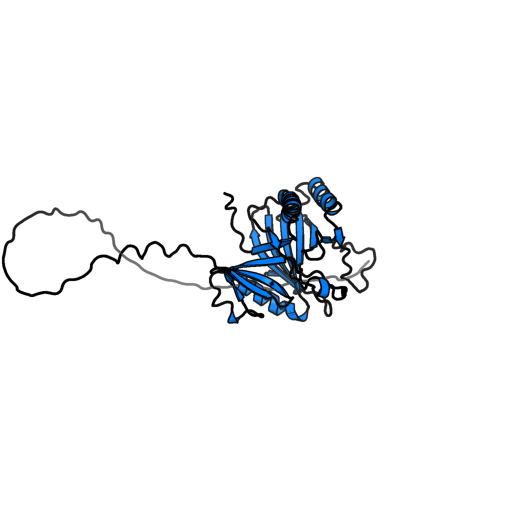A 1
ATOM 696 C C . GLN A 1 83 ? 11.546 2.546 -18.973 1.00 85.81 83 GLN A C 1
ATOM 698 O O . GLN A 1 83 ? 12.032 3.506 -18.370 1.00 85.81 83 GLN A O 1
ATOM 703 N N . VAL A 1 84 ? 10.685 1.707 -18.385 1.00 86.31 84 VAL A N 1
ATOM 704 C CA . VAL A 1 84 ? 10.281 1.863 -16.976 1.00 86.31 84 VAL A CA 1
ATOM 705 C C . VAL A 1 84 ? 11.500 1.693 -16.062 1.00 86.31 84 VAL A C 1
ATOM 707 O O . VAL A 1 84 ? 11.691 2.465 -15.122 1.00 86.31 84 VAL A O 1
ATOM 710 N N . HIS A 1 85 ? 12.373 0.724 -16.350 1.00 86.88 85 HIS A N 1
ATOM 711 C CA . HIS A 1 85 ? 13.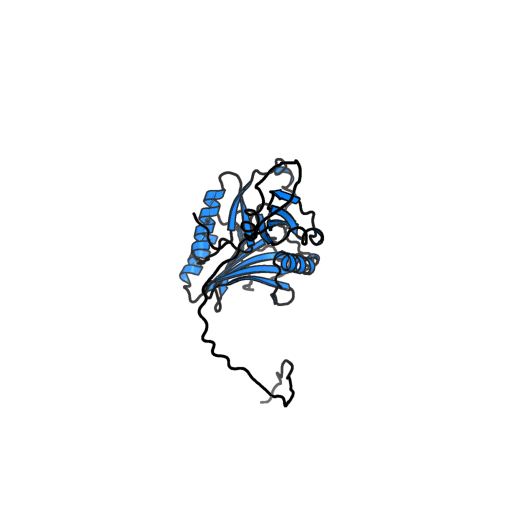601 0.527 -15.584 1.00 86.88 85 HIS A CA 1
ATOM 712 C C . HIS A 1 85 ? 14.553 1.730 -15.691 1.00 86.88 85 HIS A C 1
ATOM 714 O O . HIS A 1 85 ? 15.078 2.189 -14.677 1.00 86.88 85 HIS A O 1
ATOM 720 N N . GLU A 1 86 ? 14.724 2.298 -16.885 1.00 87.62 86 GLU A N 1
ATOM 721 C CA . GLU A 1 86 ? 15.514 3.513 -17.101 1.00 87.62 86 GLU A CA 1
ATOM 722 C C . GLU A 1 86 ? 14.945 4.708 -16.319 1.00 87.62 86 GLU A C 1
ATOM 724 O O . GLU A 1 86 ? 15.700 5.488 -15.733 1.00 87.62 86 GLU A O 1
ATOM 729 N N . GLN A 1 87 ? 13.616 4.832 -16.239 1.00 87.25 87 GLN A N 1
ATOM 730 C CA . GLN A 1 87 ? 12.964 5.874 -15.446 1.00 87.25 87 GLN A CA 1
ATOM 731 C C . GLN A 1 87 ? 13.331 5.769 -13.959 1.00 87.25 87 GLN A C 1
ATOM 733 O O . GLN A 1 87 ? 13.638 6.792 -13.350 1.00 87.25 87 GLN A O 1
ATOM 738 N N . PHE A 1 88 ? 13.372 4.561 -13.384 1.00 87.81 88 PHE A N 1
ATOM 739 C CA . PHE A 1 88 ? 13.807 4.344 -11.996 1.00 87.81 88 PHE A CA 1
ATOM 740 C C . PHE A 1 88 ? 15.286 4.659 -11.750 1.00 87.81 88 PHE A C 1
ATOM 742 O O . PHE A 1 88 ? 15.675 4.974 -10.625 1.00 87.81 88 PHE A O 1
ATOM 749 N N . GLN A 1 89 ? 16.125 4.586 -12.782 1.00 87.81 89 GLN A N 1
ATOM 750 C CA . GLN A 1 89 ? 17.546 4.922 -12.678 1.00 87.81 89 GLN A CA 1
ATOM 751 C C . GLN A 1 89 ? 17.813 6.433 -12.746 1.00 87.81 89 GLN A C 1
ATOM 753 O O . GLN A 1 89 ? 18.942 6.869 -12.509 1.00 87.81 89 GLN A O 1
ATOM 758 N N . ARG A 1 90 ? 16.797 7.247 -13.060 1.00 86.56 90 ARG A N 1
ATOM 759 C CA . ARG A 1 90 ? 16.918 8.699 -13.221 1.00 86.56 90 ARG A CA 1
ATOM 760 C C . ARG A 1 90 ? 16.234 9.454 -12.074 1.00 86.56 90 ARG A C 1
ATOM 762 O O . ARG A 1 90 ? 15.213 9.002 -11.556 1.00 86.56 90 ARG A O 1
ATOM 769 N N . PRO A 1 91 ? 16.732 10.649 -11.700 1.00 86.12 91 PRO A N 1
ATOM 770 C CA . PRO A 1 91 ? 16.044 11.511 -10.745 1.00 86.12 91 PRO A CA 1
ATOM 771 C C . PRO A 1 91 ? 14.582 11.775 -11.158 1.00 86.12 91 PRO A C 1
ATOM 773 O O . PRO A 1 91 ? 14.309 11.916 -12.352 1.00 86.12 91 PRO A O 1
ATOM 776 N N . PRO A 1 92 ? 13.642 11.884 -10.201 1.00 88.00 92 PRO A N 1
ATOM 777 C CA . PRO A 1 92 ? 13.856 11.975 -8.751 1.00 88.00 92 PRO A CA 1
ATOM 778 C C . PRO A 1 92 ? 14.077 10.632 -8.031 1.00 88.00 92 PRO A C 1
ATOM 780 O O . PRO A 1 92 ? 14.302 10.643 -6.821 1.00 88.00 92 PRO A O 1
ATOM 783 N N . TRP A 1 93 ? 14.038 9.498 -8.735 1.00 89.00 93 TRP A N 1
ATOM 784 C CA . TRP A 1 93 ? 14.229 8.181 -8.131 1.00 89.00 93 TRP A CA 1
ATOM 785 C C . TRP A 1 93 ? 15.648 7.996 -7.598 1.00 89.00 93 TRP A C 1
ATOM 787 O O . TRP A 1 93 ? 16.637 8.404 -8.210 1.00 89.00 93 TRP A O 1
ATOM 797 N N . ARG A 1 94 ? 15.744 7.361 -6.431 1.00 87.06 94 ARG A N 1
ATOM 798 C CA . ARG A 1 94 ? 17.002 7.022 -5.770 1.00 87.06 94 ARG A CA 1
ATOM 799 C C . ARG A 1 94 ? 17.049 5.528 -5.540 1.00 87.06 94 ARG A C 1
ATOM 801 O O . ARG A 1 94 ? 16.167 4.973 -4.890 1.00 87.06 94 ARG A O 1
ATOM 808 N N . TYR A 1 95 ? 18.092 4.890 -6.052 1.00 84.44 95 TYR A N 1
ATOM 809 C CA . TYR A 1 95 ? 18.324 3.475 -5.808 1.00 84.44 95 TYR A CA 1
ATOM 810 C C . TYR A 1 95 ? 18.548 3.219 -4.314 1.00 84.44 95 TYR A C 1
ATOM 812 O O . TYR A 1 95 ? 19.443 3.797 -3.692 1.00 84.44 95 TYR A O 1
ATOM 820 N N . GLN A 1 96 ? 17.744 2.328 -3.749 1.00 75.75 96 GLN A N 1
ATOM 821 C CA . GLN A 1 96 ? 17.851 1.865 -2.380 1.00 75.75 96 GLN A CA 1
ATOM 822 C C . GLN A 1 96 ? 18.316 0.417 -2.421 1.00 75.75 96 GLN A C 1
ATOM 824 O O . GLN A 1 96 ? 17.544 -0.510 -2.664 1.00 75.75 96 GLN A O 1
ATOM 829 N N . ARG A 1 97 ? 19.618 0.218 -2.188 1.00 64.62 97 ARG A N 1
ATOM 830 C CA . ARG A 1 97 ? 20.155 -1.132 -2.027 1.00 64.62 97 ARG A CA 1
ATOM 831 C C . ARG A 1 97 ? 19.390 -1.791 -0.889 1.00 64.62 97 ARG A C 1
ATOM 833 O O . ARG A 1 97 ? 19.334 -1.222 0.202 1.00 64.62 97 ARG A O 1
ATOM 840 N N . ALA A 1 98 ? 18.851 -2.980 -1.138 1.00 55.81 98 ALA A N 1
ATOM 841 C CA . ALA A 1 98 ? 18.283 -3.820 -0.102 1.00 55.81 98 ALA A CA 1
ATOM 842 C C . ALA A 1 98 ? 19.390 -4.224 0.890 1.00 55.81 98 ALA A C 1
ATOM 844 O O . ALA A 1 98 ? 19.944 -5.313 0.820 1.00 55.81 98 ALA A O 1
ATOM 845 N N . GLN A 1 99 ? 19.745 -3.332 1.820 1.00 52.38 99 GLN A N 1
ATOM 846 C CA . GLN A 1 99 ? 20.622 -3.638 2.959 1.00 52.38 99 GLN A CA 1
ATOM 847 C C . GLN A 1 99 ? 19.916 -4.550 3.974 1.00 52.38 99 GLN A C 1
ATOM 849 O O . GLN A 1 99 ? 20.484 -4.918 4.994 1.00 52.38 99 GLN A O 1
ATOM 854 N N . PHE A 1 100 ? 18.677 -4.937 3.676 1.00 53.50 100 PHE A N 1
ATOM 855 C CA . PHE A 1 100 ? 17.763 -5.638 4.557 1.00 53.50 100 PHE A CA 1
ATOM 856 C C . PHE A 1 100 ? 18.037 -7.144 4.695 1.00 53.50 100 PHE A C 1
ATOM 858 O O . PHE A 1 100 ? 17.243 -7.873 5.282 1.00 53.50 100 PHE A O 1
ATOM 865 N N . ALA A 1 101 ? 19.165 -7.608 4.156 1.00 45.94 101 ALA A N 1
ATOM 866 C CA . ALA A 1 101 ? 19.706 -8.939 4.370 1.00 45.94 101 ALA A CA 1
ATOM 867 C C . ALA A 1 101 ? 21.048 -8.818 5.108 1.00 45.94 101 ALA A C 1
ATOM 869 O O . ALA A 1 101 ? 22.119 -8.938 4.510 1.00 45.94 101 ALA A O 1
ATOM 870 N N . SER A 1 102 ? 21.018 -8.571 6.421 1.00 41.72 102 SER A N 1
ATOM 871 C CA . SER A 1 102 ? 22.195 -8.800 7.262 1.00 41.72 102 SER A CA 1
ATOM 872 C C . SER A 1 102 ? 22.390 -10.310 7.436 1.00 41.72 102 SER A C 1
ATOM 874 O O . SER A 1 102 ? 21.903 -10.906 8.392 1.00 41.72 102 SER A O 1
ATOM 876 N N . GLY A 1 103 ? 23.082 -10.928 6.478 1.00 42.41 103 GLY A N 1
ATOM 877 C CA . GLY A 1 103 ? 23.567 -12.303 6.579 1.00 42.41 103 GLY A CA 1
ATOM 878 C C . GLY A 1 103 ? 23.635 -13.027 5.237 1.00 42.41 103 GLY A C 1
ATOM 879 O O . GLY A 1 103 ? 22.634 -13.543 4.762 1.00 42.41 103 GLY A O 1
ATOM 880 N N . GLN A 1 104 ? 24.837 -13.099 4.659 1.00 41.88 104 GLN A N 1
ATOM 881 C CA . GLN A 1 104 ? 25.267 -14.157 3.731 1.00 41.88 104 GLN A CA 1
ATOM 882 C C . GLN A 1 104 ? 24.345 -14.475 2.534 1.00 41.88 104 GLN A C 1
ATOM 884 O O . GLN A 1 104 ? 24.066 -15.641 2.265 1.00 41.88 104 GLN A O 1
ATOM 889 N N . SER A 1 105 ? 23.926 -13.479 1.747 1.00 39.06 105 SER A N 1
ATOM 890 C CA . SER A 1 105 ? 23.581 -13.798 0.353 1.00 39.06 105 SER A CA 1
ATOM 891 C C . SER A 1 105 ? 24.881 -13.873 -0.465 1.00 39.06 105 SER A C 1
ATOM 893 O O . SER A 1 105 ? 25.682 -12.936 -0.417 1.00 39.06 105 SER A O 1
ATOM 895 N N . PRO A 1 106 ? 25.163 -14.989 -1.166 1.00 36.06 106 PRO A N 1
ATOM 896 C CA . PRO A 1 106 ? 26.338 -15.079 -2.020 1.00 36.06 106 PRO A CA 1
ATOM 897 C C . PRO A 1 106 ? 26.221 -14.060 -3.168 1.00 36.06 106 PRO A C 1
ATOM 899 O O . PRO A 1 106 ? 25.115 -13.833 -3.665 1.00 36.06 106 PRO A O 1
ATOM 902 N N . PRO A 1 107 ? 27.342 -13.486 -3.645 1.00 41.91 107 PRO A N 1
ATOM 903 C CA . PRO A 1 107 ? 27.371 -12.411 -4.648 1.00 41.91 107 PRO A CA 1
ATOM 904 C C . PRO A 1 107 ? 26.819 -12.778 -6.045 1.00 41.91 107 PRO A C 1
ATOM 906 O O . PRO A 1 107 ? 26.927 -11.976 -6.964 1.00 41.91 107 PRO A O 1
ATOM 909 N N . TYR A 1 108 ? 26.217 -13.960 -6.215 1.00 34.53 108 TYR A N 1
ATOM 910 C CA . TYR A 1 108 ? 25.723 -14.488 -7.492 1.00 34.53 108 TYR A CA 1
ATOM 911 C C . TYR A 1 108 ? 24.273 -15.010 -7.458 1.00 34.53 108 TYR A C 1
ATOM 913 O O . TYR A 1 108 ? 23.841 -15.667 -8.401 1.00 34.53 108 TYR A O 1
ATOM 921 N N . ALA A 1 109 ? 23.489 -14.722 -6.413 1.00 33.88 109 ALA A N 1
ATOM 922 C CA . ALA A 1 109 ? 22.060 -15.047 -6.417 1.00 33.88 109 ALA A CA 1
ATOM 923 C C . ALA A 1 109 ? 21.242 -13.908 -7.068 1.00 33.88 109 ALA A C 1
ATOM 925 O O . ALA A 1 109 ? 21.261 -12.788 -6.552 1.00 33.88 109 ALA A O 1
ATOM 926 N N . PRO A 1 110 ? 20.468 -14.151 -8.145 1.00 34.00 110 PRO A N 1
ATOM 927 C CA . PRO A 1 110 ? 19.638 -13.139 -8.804 1.00 34.00 110 PRO A CA 1
ATOM 928 C C . PRO A 1 110 ? 18.337 -12.859 -8.026 1.00 34.00 110 PRO A C 1
ATOM 930 O O . PRO A 1 110 ? 17.259 -12.733 -8.598 1.00 34.00 110 PRO A O 1
ATOM 933 N N . SER A 1 111 ? 18.416 -12.749 -6.699 1.00 41.84 111 SER A N 1
ATOM 934 C CA . SER A 1 111 ? 17.334 -12.231 -5.854 1.00 41.84 111 SER A CA 1
ATOM 935 C C . SER A 1 111 ? 17.650 -10.812 -5.377 1.00 41.84 111 SER A C 1
ATOM 937 O O . SER A 1 111 ? 17.325 -10.440 -4.249 1.00 41.84 111 SER A O 1
ATOM 939 N N . HIS A 1 112 ? 18.316 -10.026 -6.226 1.00 51.88 112 HIS A N 1
ATOM 940 C CA . HIS A 1 112 ? 18.547 -8.606 -6.004 1.00 51.88 112 HIS A CA 1
ATOM 941 C C . HIS A 1 112 ? 17.203 -7.894 -6.200 1.00 51.88 112 HIS A C 1
ATOM 943 O O . HIS A 1 112 ? 16.779 -7.594 -7.315 1.00 51.88 112 HIS A O 1
ATOM 949 N N . 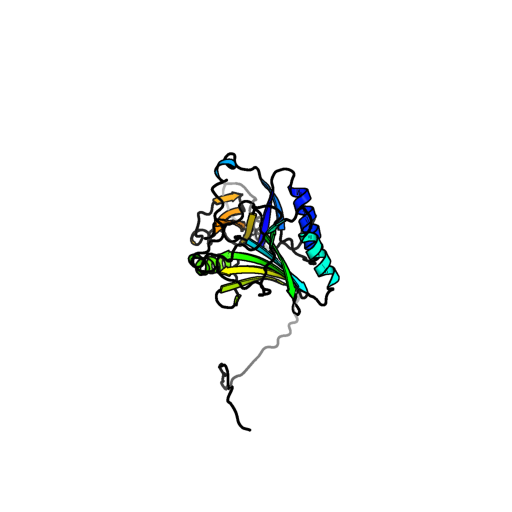GLN A 1 113 ? 16.440 -7.734 -5.116 1.00 63.50 113 GLN A N 1
ATOM 950 C CA . GLN A 1 113 ? 15.266 -6.877 -5.161 1.00 63.50 113 GLN A CA 1
ATOM 951 C C . GLN A 1 113 ? 15.754 -5.433 -5.240 1.00 63.50 113 GLN A C 1
ATOM 953 O O . GLN A 1 113 ? 15.985 -4.795 -4.216 1.00 63.50 113 GLN A O 1
ATOM 958 N N . ASP A 1 114 ? 15.928 -4.941 -6.463 1.00 79.38 114 ASP A N 1
ATOM 959 C CA . ASP A 1 114 ? 16.229 -3.535 -6.689 1.00 79.38 114 ASP A CA 1
ATOM 960 C C . ASP A 1 114 ? 15.002 -2.725 -6.282 1.00 79.38 114 ASP A C 1
ATOM 962 O O . ASP A 1 114 ? 13.909 -2.894 -6.842 1.00 79.38 114 ASP A O 1
ATOM 966 N N . PHE A 1 115 ? 15.191 -1.914 -5.245 1.00 87.62 115 PHE A N 1
ATOM 967 C CA . PHE A 1 115 ? 14.212 -0.964 -4.758 1.00 87.62 115 PHE A CA 1
ATOM 968 C C . PHE A 1 115 ? 14.668 0.447 -5.106 1.00 87.62 115 PHE A C 1
ATOM 970 O O . PHE A 1 115 ? 15.855 0.771 -5.077 1.00 87.62 115 PHE A O 1
ATOM 977 N N . TYR A 1 116 ? 13.704 1.300 -5.409 1.00 90.19 116 TYR A N 1
ATOM 978 C CA . TYR A 1 116 ? 13.904 2.702 -5.729 1.00 90.19 116 TYR A CA 1
ATOM 979 C C . TYR A 1 116 ? 12.940 3.524 -4.895 1.00 90.19 116 TYR A C 1
ATOM 981 O O . TYR A 1 116 ? 11.777 3.159 -4.758 1.00 90.19 116 TYR A O 1
ATOM 989 N N . SER A 1 117 ? 13.392 4.642 -4.349 1.00 88.69 117 SER A N 1
ATOM 990 C CA . SER A 1 117 ? 12.526 5.527 -3.581 1.00 88.69 117 SER A CA 1
ATOM 991 C C . SER A 1 117 ? 12.523 6.941 -4.144 1.00 88.69 117 SER A C 1
ATOM 993 O O . SER A 1 117 ? 13.526 7.411 -4.681 1.00 88.69 117 SER A O 1
ATOM 995 N N . LEU A 1 118 ? 11.381 7.612 -4.018 1.00 87.88 118 LEU A N 1
ATOM 996 C CA . LEU A 1 118 ? 11.217 9.033 -4.339 1.00 87.88 118 LEU A CA 1
ATOM 997 C C . LEU A 1 118 ? 11.606 9.920 -3.155 1.00 87.88 118 LEU A C 1
ATOM 999 O O . LEU A 1 118 ? 12.086 11.034 -3.349 1.00 87.88 118 LEU A O 1
ATOM 1003 N N . ASP A 1 119 ? 11.412 9.416 -1.937 1.00 85.06 119 ASP A N 1
ATOM 1004 C CA . ASP A 1 119 ? 11.740 10.088 -0.684 1.00 85.06 119 ASP A CA 1
ATOM 1005 C C . ASP A 1 119 ? 11.953 9.044 0.421 1.00 85.06 119 ASP A C 1
ATOM 1007 O O . ASP A 1 119 ? 11.348 7.975 0.391 1.00 85.06 119 ASP A O 1
ATOM 1011 N N . GLU A 1 120 ? 12.790 9.337 1.416 1.00 78.88 120 GLU A N 1
ATOM 1012 C CA . GLU A 1 120 ? 13.081 8.393 2.508 1.00 78.88 120 GLU A CA 1
ATOM 1013 C C . GLU A 1 120 ? 11.830 7.979 3.297 1.00 78.88 120 GLU A C 1
ATOM 1015 O O . GLU A 1 120 ? 11.807 6.897 3.876 1.00 78.88 120 GLU A O 1
ATOM 1020 N N . GLN A 1 121 ? 10.788 8.814 3.311 1.00 84.94 121 GLN A N 1
ATOM 1021 C CA . GLN A 1 121 ? 9.555 8.558 4.051 1.00 84.94 121 GLN A CA 1
ATOM 1022 C C . GLN A 1 121 ? 8.408 8.018 3.187 1.00 84.94 121 GLN A C 1
ATOM 1024 O O . GLN A 1 121 ? 7.297 7.853 3.695 1.00 84.94 121 GLN A O 1
ATOM 1029 N N . LEU A 1 122 ? 8.636 7.779 1.893 1.00 90.38 122 LEU A N 1
ATOM 1030 C CA . LEU A 1 122 ? 7.648 7.209 0.976 1.00 90.38 122 LEU A CA 1
ATOM 1031 C C . LEU A 1 122 ? 7.881 5.703 0.770 1.00 90.38 122 LEU A C 1
ATOM 1033 O O . LEU A 1 122 ? 8.990 5.215 0.984 1.00 90.38 122 LEU A O 1
ATOM 1037 N N . PRO A 1 123 ? 6.851 4.954 0.326 1.00 92.81 123 PRO A N 1
ATOM 1038 C CA . PRO A 1 123 ? 7.017 3.563 -0.071 1.00 92.81 123 PRO A CA 1
ATOM 1039 C C . PRO A 1 123 ? 8.104 3.404 -1.132 1.00 92.81 123 PRO A C 1
ATOM 1041 O O . PRO A 1 123 ? 8.234 4.244 -2.027 1.00 92.81 123 PRO A O 1
ATOM 1044 N N . VAL A 1 124 ? 8.833 2.293 -1.059 1.00 92.44 124 VAL A N 1
ATOM 1045 C CA . VAL A 1 124 ? 9.834 1.929 -2.068 1.00 92.44 124 VAL A CA 1
ATOM 1046 C C . VAL A 1 124 ? 9.172 1.254 -3.263 1.00 92.44 124 VAL A C 1
ATOM 1048 O O . VAL A 1 124 ? 8.114 0.646 -3.136 1.00 92.44 124 VAL A O 1
ATOM 1051 N N . TRP A 1 125 ? 9.793 1.321 -4.430 1.00 93.38 125 TRP A N 1
ATOM 1052 C CA . TRP A 1 125 ? 9.231 0.864 -5.696 1.00 93.38 125 TRP A CA 1
ATOM 1053 C C . TRP A 1 125 ? 10.177 -0.086 -6.414 1.00 93.38 125 TRP A C 1
ATOM 1055 O O . TRP A 1 125 ? 11.385 -0.044 -6.202 1.00 93.38 125 TRP A O 1
ATOM 1065 N N . GLY A 1 126 ? 9.649 -0.935 -7.287 1.00 90.94 126 GLY A N 1
ATOM 1066 C CA . GLY A 1 126 ? 10.475 -1.789 -8.133 1.00 90.94 126 GLY A CA 1
ATOM 1067 C C . GLY A 1 126 ? 9.686 -2.457 -9.249 1.00 90.94 126 GLY A C 1
ATOM 1068 O O . GLY A 1 126 ? 8.456 -2.453 -9.252 1.00 90.94 126 GLY A O 1
ATOM 1069 N N . ILE A 1 127 ? 10.414 -3.058 -10.188 1.00 89.19 127 ILE A N 1
ATOM 1070 C CA . ILE A 1 127 ? 9.844 -3.775 -11.335 1.00 89.19 127 ILE A CA 1
ATOM 1071 C C . ILE A 1 127 ? 10.263 -5.238 -11.283 1.00 89.19 127 ILE A C 1
ATOM 1073 O O . ILE A 1 127 ? 11.410 -5.559 -10.966 1.00 89.19 127 ILE A O 1
ATOM 1077 N N . ARG A 1 128 ? 9.347 -6.132 -11.636 1.00 87.88 128 ARG A N 1
ATOM 1078 C CA . ARG A 1 128 ? 9.596 -7.545 -11.897 1.00 87.88 128 ARG A CA 1
ATOM 1079 C C . ARG A 1 128 ? 9.031 -7.900 -13.262 1.00 87.88 128 ARG A C 1
ATOM 1081 O O . ARG A 1 128 ? 8.059 -7.304 -13.714 1.00 87.88 128 ARG A O 1
ATOM 1088 N N . ARG A 1 129 ? 9.656 -8.880 -13.896 1.00 88.38 129 ARG A N 1
ATOM 1089 C CA . ARG A 1 129 ? 9.180 -9.449 -15.150 1.00 88.38 129 ARG A CA 1
ATOM 1090 C C . ARG A 1 129 ? 8.350 -10.687 -14.852 1.00 88.38 129 ARG A C 1
ATOM 1092 O O . ARG A 1 129 ? 8.660 -11.412 -13.902 1.00 88.38 129 ARG A O 1
ATOM 1099 N N . VAL A 1 130 ? 7.292 -10.894 -15.622 1.00 84.38 130 VAL A N 1
ATOM 1100 C CA . VAL A 1 130 ? 6.474 -12.106 -15.573 1.00 84.38 130 VAL A CA 1
ATOM 1101 C C . VAL A 1 130 ? 6.289 -12.664 -16.978 1.00 84.38 130 VAL A C 1
ATOM 1103 O O . VAL A 1 130 ? 6.105 -11.915 -17.932 1.00 84.38 130 VAL A O 1
ATOM 1106 N N . HIS A 1 131 ? 6.333 -13.991 -17.083 1.00 81.50 131 HIS A N 1
ATOM 1107 C CA . HIS A 1 131 ? 6.194 -14.715 -18.352 1.00 81.50 131 HIS A CA 1
ATOM 1108 C C . HIS A 1 131 ? 4.763 -15.216 -18.600 1.00 81.50 131 HIS A C 1
ATOM 1110 O O . HIS A 1 131 ? 4.480 -15.806 -19.636 1.00 81.50 131 HIS A O 1
ATOM 1116 N N . CYS A 1 132 ? 3.872 -15.076 -17.615 1.00 79.75 132 CYS A N 1
ATOM 1117 C CA . CYS A 1 132 ? 2.490 -15.521 -17.722 1.00 79.75 132 CYS A CA 1
ATOM 1118 C C . CYS A 1 132 ? 1.574 -14.753 -16.764 1.00 79.75 132 CYS A C 1
ATOM 1120 O O . CYS A 1 132 ? 1.989 -14.363 -15.668 1.00 79.75 132 CYS A O 1
ATOM 1122 N N . GLY A 1 133 ? 0.298 -14.652 -17.137 1.00 84.75 133 GLY A N 1
ATOM 1123 C CA . GLY A 1 133 ? -0.752 -14.033 -16.326 1.00 84.75 133 GLY A CA 1
ATOM 1124 C C . GLY A 1 133 ? -0.944 -12.541 -16.618 1.00 84.75 133 GLY A C 1
ATOM 1125 O O . GLY A 1 133 ? -0.352 -12.015 -17.554 1.00 84.75 133 GLY A O 1
ATOM 1126 N N . PRO A 1 134 ? -1.804 -11.851 -15.853 1.00 88.56 134 PRO A N 1
ATOM 1127 C CA . PRO A 1 134 ? -1.984 -10.411 -16.000 1.00 88.56 134 PRO A CA 1
ATOM 1128 C C . PRO A 1 134 ? -0.769 -9.646 -15.460 1.00 88.56 134 PRO A C 1
ATOM 1130 O O . PRO A 1 134 ? -0.048 -10.139 -14.589 1.00 88.56 134 PRO A O 1
ATOM 1133 N N . GLU A 1 135 ? -0.587 -8.405 -15.908 1.00 90.50 135 GLU A N 1
ATOM 1134 C CA . GLU A 1 135 ? 0.321 -7.471 -15.242 1.00 90.50 135 GLU A CA 1
ATOM 1135 C C . GLU A 1 135 ? -0.191 -7.171 -13.835 1.00 90.50 135 GLU A C 1
ATOM 1137 O O . GLU A 1 135 ? -1.395 -7.041 -13.611 1.00 90.50 135 GLU A O 1
ATOM 1142 N N . ILE A 1 136 ? 0.705 -7.069 -12.857 1.00 92.12 136 ILE A N 1
ATOM 1143 C CA . ILE A 1 136 ? 0.302 -6.920 -11.455 1.00 92.12 136 ILE A CA 1
ATOM 1144 C C . ILE A 1 136 ? 0.913 -5.659 -10.872 1.00 92.12 136 ILE A C 1
ATOM 1146 O O . ILE A 1 136 ? 2.131 -5.514 -10.839 1.00 92.12 136 ILE A O 1
ATOM 1150 N N . LEU A 1 137 ? 0.078 -4.788 -10.309 1.00 94.19 137 LEU A N 1
ATOM 1151 C CA . LEU A 1 137 ? 0.533 -3.778 -9.362 1.00 94.19 137 LEU A CA 1
ATOM 1152 C C . LEU A 1 137 ? 0.305 -4.305 -7.947 1.00 94.19 137 LEU A C 1
ATOM 1154 O O . LEU A 1 137 ? -0.832 -4.431 -7.487 1.00 94.19 137 LEU A O 1
ATOM 1158 N N . ARG A 1 138 ? 1.396 -4.622 -7.246 1.00 95.38 138 ARG A N 1
ATOM 1159 C CA . ARG A 1 138 ? 1.347 -5.165 -5.886 1.00 95.38 138 ARG A CA 1
ATOM 1160 C C . ARG A 1 138 ? 1.866 -4.159 -4.874 1.00 95.38 138 ARG A C 1
ATOM 1162 O O . ARG A 1 138 ? 3.051 -3.837 -4.872 1.00 95.38 138 ARG A O 1
ATOM 1169 N N . VAL A 1 139 ? 1.005 -3.750 -3.954 1.00 96.88 139 VAL A N 1
ATOM 1170 C CA . VAL A 1 139 ? 1.408 -3.068 -2.721 1.00 96.88 139 VAL A CA 1
ATOM 1171 C C . VAL A 1 139 ? 1.713 -4.144 -1.684 1.00 96.88 139 VAL A C 1
ATOM 1173 O O . VAL A 1 139 ? 0.858 -4.975 -1.402 1.00 96.88 139 VAL A O 1
ATOM 1176 N N . THR A 1 140 ? 2.932 -4.176 -1.152 1.00 96.44 140 THR A N 1
ATOM 1177 C CA . THR A 1 140 ? 3.366 -5.148 -0.139 1.00 96.44 140 THR A CA 1
ATOM 1178 C C . THR A 1 140 ? 3.653 -4.435 1.169 1.00 96.44 140 THR A C 1
ATOM 1180 O O . THR A 1 140 ? 4.492 -3.536 1.191 1.00 96.44 140 THR A O 1
ATOM 1183 N N . LEU A 1 141 ? 2.986 -4.867 2.231 1.00 96.19 141 LEU A N 1
ATOM 1184 C CA . LEU A 1 141 ? 3.250 -4.500 3.613 1.00 96.19 141 LEU A CA 1
ATOM 1185 C C . LEU A 1 141 ? 4.169 -5.556 4.212 1.00 96.19 141 LEU A C 1
ATOM 1187 O O . LEU A 1 141 ? 3.889 -6.755 4.122 1.00 96.19 141 LEU A O 1
ATOM 1191 N N . TYR A 1 142 ? 5.282 -5.120 4.777 1.00 93.75 142 TYR A N 1
ATOM 1192 C CA . TYR A 1 142 ? 6.205 -6.010 5.456 1.00 93.75 142 TYR A CA 1
ATOM 1193 C C . TYR A 1 142 ? 5.864 -6.030 6.933 1.00 93.75 142 TYR A C 1
ATOM 1195 O O . TYR A 1 142 ? 5.758 -4.981 7.562 1.00 93.75 142 TYR A O 1
ATOM 1203 N N . CYS A 1 143 ? 5.682 -7.233 7.459 1.00 93.25 143 CYS A N 1
ATOM 1204 C CA . CYS A 1 143 ? 5.328 -7.454 8.849 1.00 93.25 143 CYS A CA 1
ATOM 1205 C C . CYS A 1 143 ? 6.490 -8.145 9.544 1.00 93.25 143 CYS A C 1
ATOM 1207 O O . CYS A 1 143 ? 7.097 -9.060 8.978 1.00 93.25 143 CYS A O 1
ATOM 1209 N N . SER A 1 144 ? 6.781 -7.740 10.774 1.00 91.88 144 SER A N 1
ATOM 1210 C CA . SER A 1 144 ? 7.667 -8.504 11.642 1.00 91.88 144 SER A CA 1
ATOM 1211 C C . SER A 1 144 ? 7.150 -9.937 11.809 1.00 91.88 144 SER A C 1
ATOM 1213 O O . SER A 1 144 ? 5.964 -10.227 11.618 1.00 91.88 144 SER A O 1
ATOM 1215 N N . PHE A 1 145 ? 8.052 -10.852 12.161 1.00 91.25 145 PHE A N 1
ATOM 1216 C CA . PHE A 1 145 ? 7.689 -12.250 12.385 1.00 91.25 145 PHE A CA 1
ATOM 1217 C C . PHE A 1 145 ? 6.557 -12.399 13.416 1.00 91.25 145 PHE A C 1
ATOM 1219 O O . PHE A 1 145 ? 5.645 -13.193 13.202 1.00 91.25 145 PHE A O 1
ATOM 1226 N N . GLU A 1 146 ? 6.610 -11.604 14.489 1.00 92.19 146 GLU A N 1
ATOM 1227 C CA . GLU A 1 146 ? 5.692 -11.656 15.633 1.00 92.19 146 GLU A CA 1
ATOM 1228 C C . GLU A 1 146 ? 4.278 -11.182 15.279 1.00 92.19 146 GLU A C 1
ATOM 1230 O O . GLU A 1 146 ? 3.306 -11.809 15.686 1.00 92.19 146 GLU A O 1
ATOM 1235 N N . ASN A 1 147 ? 4.155 -10.123 14.474 1.00 93.56 147 ASN A N 1
ATOM 1236 C CA . ASN A 1 147 ? 2.863 -9.502 14.176 1.00 93.56 147 ASN A CA 1
ATOM 1237 C C . ASN A 1 147 ? 2.165 -10.067 12.930 1.00 93.56 147 ASN A C 1
ATOM 1239 O O . ASN A 1 147 ? 1.045 -9.661 12.631 1.00 93.56 147 ASN A O 1
ATOM 1243 N N . TYR A 1 148 ? 2.817 -10.934 12.149 1.00 95.06 148 TYR A N 1
ATOM 1244 C CA . TYR A 1 148 ? 2.329 -11.317 10.818 1.00 95.06 148 TYR A CA 1
ATOM 1245 C C . TYR A 1 148 ? 0.916 -11.916 10.825 1.00 95.06 148 TYR A C 1
ATOM 1247 O O . TYR A 1 148 ? 0.069 -11.477 10.049 1.00 95.06 148 TYR A O 1
ATOM 1255 N N . GLU A 1 149 ? 0.645 -12.875 11.709 1.00 95.00 149 GLU A N 1
ATOM 1256 C CA . GLU A 1 149 ? -0.662 -13.543 11.795 1.00 95.00 149 GLU A CA 1
ATOM 1257 C C . GLU A 1 149 ? -1.781 -12.566 12.184 1.00 95.00 149 GLU A C 1
ATOM 1259 O O . GLU A 1 149 ? -2.849 -12.544 11.568 1.00 95.00 149 GLU A O 1
ATOM 1264 N N . ASP A 1 150 ? -1.521 -11.706 13.169 1.00 95.56 150 ASP A N 1
ATOM 1265 C CA . ASP A 1 150 ? -2.479 -10.696 13.618 1.00 95.56 150 ASP A CA 1
ATOM 1266 C C . ASP A 1 150 ? -2.694 -9.609 12.556 1.00 95.56 150 ASP A C 1
ATOM 1268 O O . ASP A 1 150 ? -3.820 -9.154 12.334 1.00 95.56 150 ASP A O 1
ATOM 1272 N N . ALA A 1 151 ? -1.639 -9.240 11.823 1.00 95.69 151 ALA A N 1
ATOM 1273 C CA . ALA A 1 151 ? -1.738 -8.345 10.680 1.00 95.69 151 ALA A CA 1
ATOM 1274 C C . ALA A 1 151 ? -2.610 -8.955 9.575 1.00 95.69 151 ALA A C 1
ATOM 1276 O O . ALA A 1 151 ? -3.504 -8.273 9.076 1.00 95.69 151 ALA A O 1
ATOM 1277 N N . VAL A 1 152 ? -2.425 -10.231 9.218 1.00 96.00 152 VAL A N 1
ATOM 1278 C CA . VAL A 1 152 ? -3.285 -10.906 8.229 1.00 96.00 152 VAL A CA 1
ATOM 1279 C C . VAL A 1 152 ? -4.752 -10.808 8.639 1.00 96.00 152 VAL A C 1
ATOM 1281 O O . VAL A 1 152 ? -5.555 -10.298 7.857 1.00 96.00 152 VAL A O 1
ATOM 1284 N N . ARG A 1 153 ? -5.081 -11.157 9.887 1.00 95.44 153 ARG A N 1
ATOM 1285 C CA . ARG A 1 153 ? -6.454 -11.078 10.417 1.00 95.44 153 ARG A CA 1
ATOM 1286 C C . ARG A 1 153 ? -7.026 -9.660 10.369 1.00 95.44 153 ARG A C 1
ATOM 1288 O O . ARG A 1 153 ? -8.186 -9.470 10.002 1.00 95.44 153 ARG A O 1
ATOM 1295 N N . LEU A 1 154 ? -6.220 -8.654 10.710 1.00 95.94 154 LEU A N 1
ATOM 1296 C CA . LEU A 1 154 ? -6.617 -7.246 10.642 1.00 95.94 154 LEU A CA 1
ATOM 1297 C C . LEU A 1 154 ? -6.997 -6.836 9.216 1.00 95.94 154 LEU A C 1
ATOM 1299 O O . LEU A 1 154 ? -8.049 -6.229 9.010 1.00 95.94 154 LEU A O 1
ATOM 1303 N N . TYR A 1 155 ? -6.156 -7.151 8.229 1.00 96.12 155 TYR A N 1
ATOM 1304 C CA . TYR A 1 155 ? -6.414 -6.762 6.842 1.00 96.12 155 TYR A CA 1
ATOM 1305 C C . TYR A 1 155 ? -7.53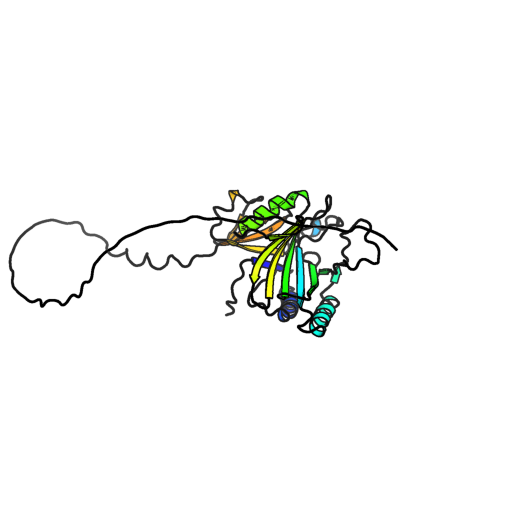3 -7.595 6.199 1.00 96.12 155 TYR A C 1
ATOM 1307 O O . TYR A 1 155 ? -8.308 -7.028 5.429 1.00 96.12 155 TYR A O 1
ATOM 1315 N N . GLU A 1 156 ? -7.701 -8.871 6.568 1.00 95.25 156 GLU A N 1
ATOM 1316 C CA . GLU A 1 156 ? -8.873 -9.685 6.195 1.00 95.25 156 GLU A CA 1
ATOM 1317 C C . GLU A 1 156 ? -10.172 -9.048 6.686 1.00 95.25 156 GLU A C 1
ATOM 1319 O O . GLU A 1 156 ? -11.120 -8.866 5.918 1.00 95.25 156 GLU A O 1
ATOM 1324 N N . MET A 1 157 ? -10.191 -8.640 7.956 1.00 94.25 157 MET A N 1
ATOM 1325 C CA . MET A 1 157 ? -11.334 -7.981 8.576 1.00 94.25 157 MET A CA 1
ATOM 1326 C C . MET A 1 157 ? -11.646 -6.629 7.919 1.00 94.25 157 MET A C 1
ATOM 1328 O O . MET A 1 157 ? -12.804 -6.355 7.602 1.00 94.25 157 MET A O 1
ATOM 1332 N N . ILE A 1 158 ? -10.636 -5.777 7.700 1.00 94.25 158 ILE A N 1
ATOM 1333 C CA . ILE A 1 158 ? -10.827 -4.456 7.078 1.00 94.25 158 ILE A CA 1
ATOM 1334 C C . ILE A 1 158 ? -11.337 -4.599 5.639 1.00 94.25 158 ILE A C 1
ATOM 1336 O O . ILE A 1 158 ? -12.222 -3.847 5.225 1.00 94.25 158 ILE A O 1
ATOM 1340 N N . LEU A 1 159 ? -10.787 -5.547 4.874 1.00 93.31 159 LEU A N 1
ATOM 1341 C CA . LEU A 1 159 ? -11.162 -5.780 3.478 1.00 93.31 159 LEU A CA 1
ATOM 1342 C C . LEU A 1 159 ? -12.439 -6.612 3.321 1.00 93.31 159 LEU A C 1
ATOM 1344 O O . LEU A 1 159 ? -12.988 -6.634 2.218 1.00 93.31 159 LEU A O 1
ATOM 1348 N N . GLN A 1 160 ? -12.894 -7.285 4.383 1.00 91.62 160 GLN A N 1
ATOM 1349 C CA . GLN A 1 160 ? -13.952 -8.301 4.354 1.00 91.62 160 GLN A CA 1
ATOM 1350 C C . GLN A 1 160 ? -13.694 -9.367 3.275 1.00 91.62 160 GLN A C 1
ATOM 1352 O O . GLN A 1 160 ? -14.583 -9.733 2.504 1.00 91.62 160 GLN A O 1
ATOM 1357 N N . LYS A 1 161 ? -12.440 -9.815 3.178 1.00 91.25 161 LYS A N 1
ATOM 1358 C CA . LYS A 1 161 ? -11.965 -10.792 2.192 1.00 91.25 161 LYS A CA 1
ATOM 1359 C C . LYS A 1 161 ? -10.953 -11.714 2.849 1.00 91.25 161 LYS A C 1
ATOM 1361 O O . LYS A 1 161 ? -10.093 -11.230 3.572 1.00 91.25 161 LYS A O 1
ATOM 1366 N N . GLU A 1 162 ? -11.012 -12.999 2.529 1.00 89.69 162 GLU A N 1
ATOM 1367 C CA . GLU A 1 162 ? -9.971 -13.950 2.918 1.00 89.69 162 GLU A CA 1
ATOM 1368 C C . GLU A 1 162 ? -8.725 -13.760 2.048 1.00 89.69 162 GLU A C 1
ATOM 1370 O O . GLU A 1 162 ? -8.811 -13.535 0.831 1.00 89.69 162 GLU A O 1
ATOM 1375 N N . GLY A 1 163 ? -7.558 -13.816 2.681 1.00 88.81 163 GLY A N 1
ATOM 1376 C CA . GLY A 1 163 ? -6.283 -13.712 1.994 1.00 88.81 163 GLY A CA 1
ATOM 1377 C C . GLY A 1 163 ? -5.846 -15.050 1.402 1.00 88.81 163 GLY A C 1
ATOM 1378 O O . GLY A 1 163 ? -5.989 -16.106 2.011 1.00 88.81 163 GLY A O 1
ATOM 1379 N N . THR A 1 164 ? -5.257 -15.034 0.207 1.00 93.38 164 THR A N 1
ATOM 1380 C CA . THR A 1 164 ? -4.621 -16.237 -0.348 1.00 93.38 164 THR A CA 1
ATOM 1381 C C . THR A 1 164 ? -3.229 -16.394 0.251 1.00 93.38 164 THR A C 1
ATOM 1383 O O . THR A 1 164 ? -2.311 -15.643 -0.097 1.00 93.38 164 THR A O 1
ATOM 1386 N N . LEU A 1 165 ? -3.063 -17.373 1.141 1.00 88.94 165 LEU A N 1
ATOM 1387 C CA . LEU A 1 165 ? -1.774 -17.690 1.748 1.00 88.94 165 LEU A CA 1
ATOM 1388 C C . LEU A 1 165 ? -0.874 -18.449 0.760 1.00 88.94 165 LEU A C 1
ATOM 1390 O O . LEU A 1 165 ? -1.254 -19.463 0.179 1.00 88.94 165 LEU A O 1
ATOM 1394 N N . GLN A 1 166 ? 0.350 -17.966 0.587 1.00 84.62 166 GLN A N 1
ATOM 1395 C CA . GLN A 1 166 ? 1.395 -18.559 -0.236 1.00 84.62 166 GLN A CA 1
ATOM 1396 C C . GLN A 1 166 ? 2.638 -18.795 0.621 1.00 84.62 166 GLN A C 1
ATOM 1398 O O . GLN A 1 166 ? 3.155 -17.877 1.259 1.00 84.62 166 GLN A O 1
ATOM 1403 N N . LYS A 1 167 ? 3.155 -20.030 0.608 1.00 80.12 167 LYS A N 1
ATOM 1404 C CA . LYS A 1 167 ? 4.408 -20.405 1.296 1.00 80.12 167 LYS A CA 1
ATOM 1405 C C . LYS A 1 167 ? 4.449 -19.994 2.781 1.00 80.12 167 LYS A C 1
ATOM 1407 O O . LYS A 1 167 ? 5.514 -19.606 3.254 1.00 80.12 167 LYS A O 1
ATOM 1412 N N . SER A 1 168 ? 3.285 -19.976 3.447 1.00 81.88 168 SER A N 1
ATOM 1413 C CA . SER A 1 168 ? 3.059 -19.587 4.856 1.00 81.88 168 SER A CA 1
ATOM 1414 C C . SER A 1 168 ? 3.643 -18.242 5.322 1.00 81.88 168 SER A C 1
ATOM 1416 O O . SER A 1 168 ? 3.625 -17.952 6.507 1.00 81.88 168 SER A O 1
ATOM 1418 N N . THR A 1 169 ? 4.185 -17.429 4.417 1.00 88.56 169 THR A N 1
ATOM 1419 C CA . THR A 1 169 ? 4.948 -16.204 4.729 1.00 88.56 169 THR A CA 1
ATOM 1420 C C . THR A 1 169 ? 4.521 -15.031 3.852 1.00 88.56 169 THR A C 1
ATOM 1422 O O . THR A 1 169 ? 5.049 -13.924 3.961 1.00 88.56 169 THR A O 1
ATOM 1425 N N . LEU A 1 170 ? 3.574 -15.270 2.944 1.00 92.81 170 LEU A N 1
ATOM 1426 C CA . LEU A 1 170 ? 3.049 -14.297 2.009 1.00 92.81 170 LEU A CA 1
ATOM 1427 C C . LEU A 1 170 ? 1.533 -14.458 1.936 1.00 92.81 170 LEU A C 1
ATOM 1429 O O . LEU A 1 170 ? 1.044 -15.514 1.561 1.00 92.81 170 LEU A O 1
ATOM 1433 N N . CYS A 1 171 ? 0.786 -13.414 2.260 1.00 96.25 171 CYS A N 1
ATOM 1434 C CA . CYS A 1 171 ? -0.667 -13.395 2.140 1.00 96.25 171 CYS A CA 1
ATOM 1435 C C . CYS A 1 171 ? -1.053 -12.371 1.071 1.00 96.25 171 CYS A C 1
ATOM 1437 O O . CYS A 1 171 ? -0.506 -11.266 1.053 1.00 96.25 171 CYS A O 1
ATOM 1439 N N . VAL A 1 172 ? -1.930 -12.740 0.136 1.00 96.50 172 VAL A N 1
ATOM 1440 C CA . VAL A 1 172 ? -2.276 -11.911 -1.027 1.00 96.50 172 VAL A CA 1
ATOM 1441 C C . VAL A 1 172 ? -3.779 -11.666 -1.090 1.00 96.50 172 VAL A C 1
ATOM 1443 O O . VAL A 1 172 ? -4.575 -12.599 -1.113 1.00 96.50 172 VAL A O 1
ATOM 1446 N N . PHE A 1 173 ? -4.152 -10.397 -1.217 1.00 96.00 173 PHE A N 1
ATOM 1447 C CA . PHE A 1 173 ? -5.512 -9.922 -1.425 1.00 96.00 173 PHE A CA 1
ATOM 1448 C C . PHE A 1 173 ? -5.640 -9.336 -2.826 1.00 96.00 173 PHE A C 1
ATOM 1450 O O . PHE A 1 173 ? -4.984 -8.347 -3.163 1.00 96.00 173 PHE A O 1
ATOM 1457 N N . VAL A 1 174 ? -6.524 -9.905 -3.643 1.00 94.38 174 VAL A N 1
ATOM 1458 C CA . VAL A 1 174 ? -6.864 -9.325 -4.947 1.00 94.38 174 VAL A CA 1
ATOM 1459 C C . VAL A 1 174 ? -7.908 -8.228 -4.739 1.00 94.38 174 VAL A C 1
ATOM 1461 O O . VAL A 1 174 ? -9.063 -8.476 -4.369 1.00 94.38 174 VAL A O 1
ATOM 1464 N N . LEU A 1 175 ? -7.484 -6.983 -4.947 1.00 92.88 175 LEU A N 1
ATOM 1465 C CA . LEU A 1 175 ? -8.326 -5.804 -4.763 1.00 92.88 175 LEU A CA 1
ATOM 1466 C C . LEU A 1 175 ? -9.135 -5.497 -6.018 1.00 92.88 175 LEU A C 1
ATOM 1468 O O . LEU A 1 175 ? -10.303 -5.129 -5.920 1.00 92.88 175 LEU A O 1
ATOM 1472 N N . HIS A 1 176 ? -8.514 -5.681 -7.177 1.00 91.25 176 HIS A N 1
ATOM 1473 C CA . HIS A 1 176 ? -9.115 -5.469 -8.482 1.00 91.25 176 HIS A CA 1
ATOM 1474 C C . HIS A 1 176 ? -8.432 -6.388 -9.501 1.00 91.25 176 HIS A C 1
ATOM 1476 O O . HIS A 1 176 ? -7.228 -6.627 -9.401 1.00 91.25 176 HIS A O 1
ATOM 1482 N N . ALA A 1 177 ? -9.191 -6.909 -10.461 1.00 90.62 177 ALA A N 1
ATOM 1483 C CA . ALA A 1 177 ? -8.669 -7.747 -11.530 1.00 90.62 177 ALA A CA 1
ATOM 1484 C C . ALA A 1 177 ? -9.474 -7.541 -12.816 1.00 90.62 177 ALA A C 1
ATOM 1486 O O . ALA A 1 177 ? -10.701 -7.636 -12.815 1.00 90.62 177 ALA A O 1
ATOM 1487 N N . THR A 1 178 ? -8.755 -7.316 -13.907 1.00 88.38 178 THR A N 1
ATOM 1488 C CA . THR A 1 178 ? -9.225 -7.378 -15.292 1.00 88.38 178 THR A CA 1
ATOM 1489 C C . THR A 1 178 ? -8.481 -8.513 -16.013 1.00 88.38 178 THR A C 1
ATOM 1491 O O . THR A 1 178 ? -7.538 -9.075 -15.448 1.00 88.38 178 THR A O 1
ATOM 1494 N N . PRO A 1 179 ? -8.840 -8.864 -17.263 1.00 85.94 179 PRO A N 1
ATOM 1495 C CA . PRO A 1 179 ? -8.084 -9.852 -18.039 1.00 85.94 179 PRO A CA 1
ATOM 1496 C C . PRO A 1 179 ? -6.600 -9.505 -18.222 1.00 85.94 179 PRO A C 1
ATOM 1498 O O . PRO A 1 179 ? -5.787 -10.399 -18.441 1.00 85.94 179 PRO A O 1
ATOM 1501 N N . HIS A 1 180 ? -6.253 -8.218 -18.140 1.00 84.88 180 HIS A N 1
ATOM 1502 C CA . HIS A 1 180 ? -4.919 -7.716 -18.454 1.00 84.88 180 HIS A CA 1
ATOM 1503 C C . HIS A 1 180 ? -4.135 -7.250 -17.228 1.00 84.88 180 HIS A C 1
ATOM 1505 O O . HIS A 1 180 ? -2.913 -7.364 -17.214 1.00 84.88 180 HIS A O 1
ATOM 1511 N N . VAL A 1 181 ? -4.817 -6.735 -16.202 1.00 89.19 181 VAL A N 1
ATOM 1512 C CA . VAL A 1 181 ? -4.171 -6.114 -15.042 1.00 89.19 181 VAL A CA 1
ATOM 1513 C C . VAL A 1 181 ? -4.833 -6.552 -13.741 1.00 89.19 181 VAL A C 1
ATOM 1515 O O . VAL A 1 181 ? -6.058 -6.601 -13.638 1.00 89.19 181 VAL A O 1
ATOM 1518 N N . ALA A 1 182 ? -4.029 -6.807 -12.713 1.00 92.19 182 ALA A N 1
ATOM 1519 C CA . ALA A 1 182 ? -4.483 -7.055 -11.354 1.00 92.19 182 ALA A CA 1
ATOM 1520 C C . ALA A 1 182 ? -3.828 -6.089 -10.358 1.00 92.19 182 ALA A C 1
ATOM 1522 O O . ALA A 1 182 ? -2.628 -5.827 -10.403 1.00 92.19 182 ALA A O 1
ATOM 1523 N N . VAL A 1 183 ? -4.612 -5.605 -9.398 1.00 93.81 183 VAL A N 1
ATOM 1524 C CA . VAL A 1 183 ? -4.117 -4.842 -8.250 1.00 93.81 183 VAL A CA 1
ATOM 1525 C C . VAL A 1 183 ? -4.225 -5.695 -7.001 1.00 93.81 183 VAL A C 1
ATOM 1527 O O . VAL A 1 183 ? -5.296 -6.210 -6.665 1.00 93.81 183 VAL A O 1
ATOM 1530 N N . GLN A 1 184 ? -3.101 -5.833 -6.305 1.00 95.69 184 GLN A N 1
ATOM 1531 C CA . GLN A 1 184 ? -2.971 -6.686 -5.131 1.00 95.69 184 GLN A CA 1
ATOM 1532 C C . GLN A 1 184 ? -2.468 -5.890 -3.930 1.00 95.69 184 GLN A C 1
ATOM 1534 O O . GLN A 1 184 ? -1.526 -5.104 -4.047 1.00 95.69 184 GLN A O 1
ATOM 1539 N N . LEU A 1 185 ? -3.060 -6.151 -2.768 1.00 97.31 185 LEU A N 1
ATOM 1540 C CA . LEU A 1 185 ? -2.414 -5.901 -1.484 1.00 97.31 185 LEU A CA 1
ATOM 1541 C C . LEU A 1 185 ? -1.785 -7.209 -1.021 1.00 97.31 185 LEU A C 1
ATOM 1543 O O . LEU A 1 185 ? -2.371 -8.276 -1.173 1.00 97.31 185 LEU A O 1
ATOM 1547 N N . CYS A 1 186 ? -0.588 -7.141 -0.470 1.00 96.31 186 CYS A N 1
ATOM 1548 C CA . CYS A 1 186 ? 0.138 -8.301 -0.008 1.00 96.31 186 CYS A CA 1
ATOM 1549 C C . CYS A 1 186 ? 0.753 -8.024 1.357 1.00 96.31 186 CYS A C 1
ATOM 1551 O O . CYS A 1 186 ? 1.263 -6.934 1.587 1.00 96.31 186 CYS A O 1
ATOM 1553 N N . LEU A 1 187 ? 0.724 -9.010 2.243 1.00 96.75 187 LEU A N 1
ATOM 1554 C CA . LEU A 1 187 ? 1.469 -8.999 3.493 1.00 96.75 187 LEU A CA 1
ATOM 1555 C C . LEU A 1 187 ? 2.589 -10.018 3.379 1.00 96.75 187 LEU A C 1
ATOM 1557 O O . LEU A 1 187 ? 2.343 -11.169 3.009 1.00 96.75 187 LEU A O 1
ATOM 1561 N N . LYS A 1 188 ? 3.809 -9.610 3.710 1.00 94.56 188 LYS A N 1
ATOM 1562 C CA . LYS A 1 188 ? 4.981 -10.480 3.697 1.00 94.56 188 LYS A CA 1
ATOM 1563 C C . LYS A 1 188 ? 5.616 -10.517 5.078 1.00 94.56 188 LYS A C 1
ATOM 1565 O O . LYS A 1 188 ? 6.019 -9.479 5.598 1.00 94.56 188 LYS A O 1
ATOM 1570 N N . GLN A 1 189 ? 5.751 -11.719 5.624 1.00 93.75 189 GLN A N 1
ATOM 1571 C CA . GLN A 1 189 ? 6.465 -11.950 6.870 1.00 93.75 189 GLN A CA 1
ATOM 1572 C C . GLN A 1 189 ? 7.967 -11.735 6.658 1.00 93.75 189 GLN A C 1
ATOM 1574 O O . GLN A 1 189 ? 8.568 -12.251 5.707 1.00 93.75 189 GLN A O 1
ATOM 1579 N N . LEU A 1 190 ? 8.574 -10.957 7.546 1.00 90.38 190 LEU A N 1
ATOM 1580 C CA . LEU A 1 190 ? 10.015 -10.768 7.624 1.00 90.38 190 LEU A CA 1
ATOM 1581 C C . LEU A 1 190 ? 10.670 -11.868 8.474 1.00 90.38 190 LEU A C 1
ATOM 1583 O O . LEU A 1 190 ? 10.014 -12.466 9.330 1.00 90.38 190 LEU A O 1
ATOM 1587 N N . PRO A 1 191 ? 11.972 -12.140 8.269 1.00 88.62 191 PRO A N 1
ATOM 1588 C CA . PRO A 1 191 ? 12.719 -13.040 9.138 1.00 88.62 191 PRO A CA 1
ATOM 1589 C C . PRO A 1 191 ? 12.690 -12.592 10.604 1.00 88.62 191 PRO A C 1
ATOM 1591 O O . PRO A 1 191 ? 12.593 -11.401 10.908 1.00 88.62 191 PRO A O 1
ATOM 1594 N N . VAL A 1 192 ? 12.836 -13.555 11.513 1.00 87.00 192 VAL A N 1
ATOM 1595 C CA . VAL A 1 192 ? 12.907 -13.305 12.960 1.00 87.00 192 VAL A CA 1
ATOM 1596 C C . VAL A 1 192 ? 13.996 -12.271 13.272 1.00 87.00 192 VAL A C 1
ATOM 1598 O O . VAL A 1 192 ? 15.115 -12.365 12.768 1.00 87.00 192 VAL A O 1
ATOM 1601 N N . GLY A 1 193 ? 13.663 -11.288 14.110 1.00 84.62 193 GLY A N 1
ATOM 1602 C CA . GLY A 1 193 ? 14.577 -10.218 14.521 1.00 84.62 193 GLY A CA 1
ATOM 1603 C C . GLY A 1 193 ? 14.712 -9.059 13.528 1.00 84.62 193 GLY A C 1
ATOM 1604 O O . GLY A 1 193 ? 15.393 -8.084 13.841 1.00 84.62 193 GLY A O 1
ATOM 1605 N N . VAL A 1 194 ? 14.059 -9.124 12.362 1.00 84.50 194 VAL A N 1
ATOM 1606 C CA . VAL A 1 194 ? 13.980 -8.004 11.417 1.00 84.50 194 VAL A CA 1
ATOM 1607 C C . VAL A 1 194 ? 12.663 -7.264 11.622 1.00 84.50 194 VAL A C 1
ATOM 1609 O O . VAL A 1 194 ? 11.587 -7.855 11.538 1.00 84.50 194 VAL A O 1
ATOM 1612 N N . THR A 1 195 ? 12.747 -5.956 11.848 1.00 83.31 195 THR A N 1
ATOM 1613 C CA . THR A 1 195 ? 11.579 -5.080 11.984 1.00 83.31 195 THR A CA 1
ATOM 1614 C C . THR A 1 195 ? 11.389 -4.236 10.731 1.00 83.31 195 THR A C 1
ATOM 1616 O O . THR A 1 195 ? 12.360 -3.752 10.133 1.00 83.31 195 THR A O 1
ATOM 1619 N N . ALA A 1 196 ? 10.129 -4.050 10.348 1.00 85.50 196 ALA A N 1
ATOM 1620 C CA . ALA A 1 196 ? 9.743 -3.106 9.319 1.00 85.50 196 ALA A CA 1
ATOM 1621 C C . ALA A 1 196 ? 9.701 -1.682 9.896 1.00 85.50 196 ALA A C 1
ATOM 1623 O O . ALA A 1 196 ? 9.232 -1.475 11.012 1.00 85.50 196 ALA A O 1
ATOM 1624 N N . GLU A 1 197 ? 10.177 -0.694 9.141 1.00 84.81 197 GLU A N 1
ATOM 1625 C CA . GLU A 1 197 ? 9.972 0.720 9.457 1.00 84.81 197 GLU A CA 1
ATOM 1626 C C . GLU A 1 197 ? 8.855 1.298 8.578 1.00 84.81 197 GLU A C 1
ATOM 1628 O O . GLU A 1 197 ? 9.012 1.372 7.350 1.00 84.81 197 GLU A O 1
ATOM 1633 N N . PRO A 1 198 ? 7.714 1.698 9.169 1.00 85.06 198 PRO A N 1
ATOM 1634 C CA . PRO A 1 198 ? 6.597 2.233 8.411 1.00 85.06 198 PRO A CA 1
ATOM 1635 C C . PRO A 1 198 ? 6.945 3.613 7.818 1.00 85.06 198 PRO A C 1
ATOM 1637 O O . PRO A 1 198 ? 7.523 4.464 8.498 1.00 85.06 198 PRO A O 1
ATOM 1640 N N . PRO A 1 199 ? 6.570 3.884 6.557 1.00 84.25 199 PRO A N 1
ATOM 1641 C CA . PRO A 1 199 ? 6.740 5.197 5.939 1.00 84.25 199 PRO A CA 1
ATOM 1642 C C . PRO A 1 199 ? 5.872 6.278 6.605 1.00 84.25 199 PRO A C 1
ATOM 1644 O O . PRO A 1 199 ? 4.645 6.270 6.489 1.00 84.25 199 PRO A O 1
ATOM 1647 N N . ASP A 1 200 ? 6.520 7.277 7.209 1.00 83.94 200 ASP A N 1
ATOM 1648 C CA . ASP A 1 200 ? 5.872 8.449 7.823 1.00 83.94 200 ASP A CA 1
ATOM 1649 C C . ASP A 1 200 ? 5.016 9.263 6.834 1.00 83.94 200 ASP A C 1
ATOM 1651 O O . ASP A 1 200 ? 4.066 9.942 7.235 1.00 83.94 200 ASP A O 1
ATOM 1655 N N . SER A 1 201 ? 5.374 9.259 5.548 1.00 89.50 201 SER A N 1
ATOM 1656 C CA . SER A 1 201 ? 4.735 10.055 4.493 1.00 89.50 201 SER A CA 1
ATOM 1657 C C . SER A 1 201 ? 3.728 9.249 3.678 1.00 89.50 201 SER A C 1
ATOM 1659 O O . SER A 1 201 ? 3.453 9.590 2.528 1.00 89.50 201 SER A O 1
ATOM 1661 N N . SER A 1 202 ? 3.144 8.189 4.241 1.00 92.69 202 SER A N 1
ATOM 1662 C CA . SER A 1 202 ? 2.066 7.475 3.559 1.00 92.69 202 SER A CA 1
ATOM 1663 C C . SER A 1 202 ? 0.962 6.982 4.484 1.00 92.69 202 SER A C 1
ATOM 1665 O O . SER A 1 202 ? 1.159 6.810 5.685 1.00 92.69 202 SER A O 1
ATOM 1667 N N . ALA A 1 203 ? -0.219 6.770 3.907 1.00 95.00 203 ALA A N 1
ATOM 1668 C CA . ALA A 1 203 ? -1.350 6.172 4.601 1.00 95.00 203 ALA A CA 1
ATOM 1669 C C . ALA A 1 203 ? -2.149 5.258 3.668 1.00 95.00 203 ALA A C 1
ATOM 1671 O O . ALA A 1 203 ? -2.340 5.558 2.489 1.00 95.00 203 ALA A O 1
ATOM 1672 N N . LEU A 1 204 ? -2.662 4.156 4.202 1.00 96.56 204 LEU A N 1
ATOM 1673 C CA . LEU A 1 204 ? -3.498 3.203 3.482 1.00 96.56 204 LEU A CA 1
ATOM 1674 C C . LEU A 1 204 ? -4.962 3.504 3.781 1.00 96.56 204 LEU A C 1
ATOM 1676 O O . LEU A 1 204 ? -5.407 3.369 4.916 1.00 96.56 204 LEU A O 1
ATOM 1680 N N . GLN A 1 205 ? -5.722 3.926 2.776 1.00 95.94 205 GLN A N 1
ATOM 1681 C CA . GLN A 1 205 ? -7.149 4.173 2.926 1.00 95.94 205 GLN A CA 1
ATOM 1682 C C . GLN A 1 205 ? -7.964 2.987 2.432 1.00 95.94 205 GLN A C 1
ATOM 1684 O O . GLN A 1 205 ? -7.864 2.628 1.263 1.00 95.94 205 GLN A O 1
ATOM 1689 N N . PHE A 1 206 ? -8.843 2.469 3.281 1.00 95.50 206 PHE A N 1
ATOM 1690 C CA . PHE A 1 206 ? -9.768 1.390 2.960 1.00 95.50 206 PHE A CA 1
ATOM 1691 C C . PHE A 1 206 ? -11.205 1.878 3.011 1.00 95.50 206 PHE A C 1
ATOM 1693 O O . PHE A 1 206 ? -11.580 2.709 3.847 1.00 95.50 206 PHE A O 1
ATOM 1700 N N . LYS A 1 207 ? -12.024 1.350 2.107 1.00 92.31 207 LYS A N 1
ATOM 1701 C CA . LYS A 1 207 ? -13.467 1.549 2.154 1.00 92.31 207 LYS A CA 1
ATOM 1702 C C . LYS A 1 207 ? -14.104 0.496 3.038 1.00 92.31 207 LYS A C 1
ATOM 1704 O O . LYS A 1 207 ? -13.929 -0.690 2.796 1.00 92.31 207 LYS A O 1
ATOM 1709 N N . VAL A 1 208 ? -14.886 0.948 4.007 1.00 91.75 208 VAL A N 1
ATOM 1710 C CA . VAL A 1 208 ? -15.585 0.077 4.956 1.00 91.75 208 VAL A CA 1
ATOM 1711 C C . VAL A 1 208 ? -17.076 0.385 4.950 1.00 91.75 208 VAL A C 1
ATOM 1713 O O . VAL A 1 208 ? -17.483 1.511 4.654 1.00 91.75 208 VAL A O 1
ATOM 1716 N N . GLN A 1 209 ? -17.903 -0.612 5.253 1.00 86.44 209 GLN A N 1
ATOM 1717 C CA . GLN A 1 209 ? -19.355 -0.427 5.320 1.00 86.44 209 GLN A CA 1
ATOM 1718 C C . GLN A 1 209 ? -19.768 0.268 6.619 1.00 86.44 209 GLN A C 1
ATOM 1720 O O . GLN A 1 209 ? -20.500 1.252 6.590 1.00 86.44 209 GLN A O 1
ATOM 1725 N N . GLU A 1 210 ? -19.253 -0.207 7.753 1.00 84.56 210 GLU A N 1
ATOM 1726 C CA . GLU A 1 210 ? -19.589 0.316 9.071 1.00 84.56 210 GLU A CA 1
ATOM 1727 C C . GLU A 1 210 ? -18.355 0.335 9.973 1.00 84.56 210 GLU A C 1
ATOM 1729 O O . GLU A 1 210 ? -17.667 -0.668 10.138 1.00 84.56 210 GLU A O 1
ATOM 1734 N N . ILE A 1 211 ? -18.078 1.494 10.572 1.00 86.94 211 ILE A N 1
ATOM 1735 C CA . ILE A 1 211 ? -16.933 1.657 11.471 1.00 86.94 211 ILE A CA 1
ATOM 1736 C C . ILE A 1 211 ? -17.192 1.031 12.849 1.00 86.94 211 ILE A C 1
ATOM 1738 O O . ILE A 1 211 ? -16.271 0.497 13.456 1.00 86.94 211 ILE A O 1
ATOM 1742 N N . GLY A 1 212 ? -18.442 1.053 13.329 1.00 83.56 212 GLY A N 1
ATOM 1743 C CA . GLY A 1 212 ? -18.808 0.635 14.687 1.00 83.56 212 GLY A CA 1
ATOM 1744 C C . GLY A 1 212 ? -18.468 -0.821 15.009 1.00 83.56 212 GLY A C 1
ATOM 1745 O O . GLY A 1 212 ? -18.084 -1.113 16.136 1.00 83.56 212 GLY A O 1
ATOM 1746 N N . GLN A 1 213 ? -18.534 -1.708 14.014 1.00 83.31 213 GLN A N 1
ATOM 1747 C CA . GLN A 1 213 ? -18.171 -3.121 14.169 1.00 83.31 213 GLN A CA 1
ATOM 1748 C C . GLN A 1 213 ? -16.651 -3.347 14.145 1.00 83.31 213 GLN A C 1
ATOM 1750 O O . GLN A 1 213 ? -16.164 -4.299 14.743 1.00 83.31 213 GLN A O 1
ATOM 1755 N N . LEU A 1 214 ? -15.898 -2.462 13.481 1.00 87.75 214 LEU A N 1
ATOM 1756 C CA . LEU A 1 214 ? -14.446 -2.577 13.342 1.00 87.75 214 LEU A CA 1
ATOM 1757 C C . LEU A 1 214 ? -13.701 -2.032 14.562 1.00 87.75 214 LEU A C 1
ATOM 1759 O O . LEU A 1 214 ? -12.712 -2.628 14.968 1.00 87.75 214 LEU A O 1
ATOM 1763 N N . VAL A 1 215 ? -14.161 -0.923 15.159 1.00 87.00 215 VAL A N 1
ATOM 1764 C CA . VAL A 1 215 ? -13.439 -0.232 16.251 1.00 87.00 215 VAL A CA 1
ATOM 1765 C C . VAL A 1 215 ? -12.999 -1.158 17.393 1.00 87.00 215 VAL A C 1
ATOM 1767 O O . VAL A 1 215 ? -11.838 -1.053 17.782 1.00 87.00 215 VAL A O 1
ATOM 1770 N N . PRO A 1 216 ? -13.845 -2.065 17.921 1.00 86.81 216 PRO A N 1
ATOM 1771 C CA . PRO A 1 216 ? -13.449 -2.952 19.017 1.00 86.81 216 PRO A CA 1
ATOM 1772 C C . PRO A 1 216 ? -12.360 -3.968 18.647 1.00 86.81 216 PRO A C 1
ATOM 1774 O O . PRO A 1 216 ? -11.751 -4.550 19.537 1.00 86.81 216 PRO A O 1
ATOM 1777 N N . LEU A 1 217 ? -12.152 -4.208 17.352 1.00 88.50 217 LEU A N 1
ATOM 1778 C CA . LEU A 1 217 ? -11.251 -5.224 16.812 1.00 88.50 217 LEU A CA 1
ATOM 1779 C C . LEU A 1 217 ? -9.936 -4.624 16.288 1.00 88.50 217 LEU A C 1
ATOM 1781 O O . LEU A 1 217 ? -9.043 -5.360 15.876 1.00 88.50 217 LEU A O 1
ATOM 1785 N N . LEU A 1 218 ? -9.811 -3.292 16.269 1.00 92.31 218 LEU A N 1
ATOM 1786 C CA . LEU A 1 218 ? -8.591 -2.615 15.840 1.00 92.31 218 LEU A CA 1
ATOM 1787 C C . LEU A 1 218 ? -7.526 -2.675 16.947 1.00 92.31 218 LEU A C 1
ATOM 1789 O O . LEU A 1 218 ? -7.849 -2.448 18.113 1.00 92.31 218 LEU A O 1
ATOM 1793 N N . PRO A 1 219 ? -6.245 -2.890 16.598 1.00 91.56 219 PRO A N 1
ATOM 1794 C CA . PRO A 1 219 ? -5.168 -2.968 17.587 1.00 91.56 219 PRO A CA 1
ATOM 1795 C C . PRO A 1 219 ? -4.864 -1.626 18.255 1.00 91.56 219 PRO A C 1
ATOM 1797 O O . PRO A 1 219 ? -4.355 -1.584 19.372 1.00 91.56 219 PRO A O 1
ATOM 1800 N N . ASN A 1 220 ? -5.172 -0.523 17.569 1.00 93.56 220 ASN A N 1
ATOM 1801 C CA . ASN A 1 220 ? -4.874 0.830 18.011 1.00 93.56 220 ASN A CA 1
ATOM 1802 C C . ASN A 1 220 ? -6.139 1.700 18.042 1.00 93.56 220 ASN A C 1
ATOM 1804 O O . ASN A 1 220 ? -7.065 1.476 17.250 1.00 93.56 220 ASN A O 1
ATOM 1808 N N . PRO A 1 221 ? -6.167 2.748 18.893 1.00 92.06 221 PRO A N 1
ATOM 1809 C CA . PRO A 1 221 ? -7.289 3.673 18.971 1.00 92.06 221 PRO A CA 1
ATOM 1810 C C . PRO A 1 221 ? -7.696 4.208 17.597 1.00 92.06 221 PRO A C 1
ATOM 1812 O O . PRO A 1 221 ? -6.871 4.676 16.812 1.00 92.06 221 PRO A O 1
ATOM 1815 N N . CYS A 1 222 ? -8.994 4.152 17.320 1.00 93.31 222 CYS A N 1
ATOM 1816 C CA . CYS A 1 222 ? -9.571 4.649 16.083 1.00 93.31 222 CYS A CA 1
ATOM 1817 C C . CYS A 1 222 ? -10.140 6.052 16.309 1.00 93.31 222 CYS A C 1
ATOM 1819 O O . CYS A 1 222 ? -11.113 6.227 17.043 1.00 93.31 222 CYS A O 1
ATOM 1821 N N . VAL A 1 223 ? -9.526 7.060 15.694 1.00 93.12 223 VAL A N 1
ATOM 1822 C CA . VAL A 1 223 ? -9.843 8.472 15.930 1.00 93.12 223 VAL A CA 1
ATOM 1823 C C . VAL A 1 223 ? -10.624 9.035 14.740 1.00 93.12 223 VAL A C 1
ATOM 1825 O O . VAL A 1 223 ? -10.170 8.901 13.600 1.00 93.12 223 VAL A O 1
ATOM 1828 N N . PRO A 1 224 ? -11.789 9.676 14.943 1.00 93.00 224 PRO A N 1
ATOM 1829 C CA . PRO A 1 224 ? -12.505 10.329 13.852 1.00 93.00 224 PRO A CA 1
ATOM 1830 C C . PRO A 1 224 ? -11.724 11.550 13.350 1.00 93.00 224 PRO A C 1
ATOM 1832 O O . PRO A 1 224 ? -11.345 12.417 14.133 1.00 93.00 224 PRO A O 1
ATOM 1835 N N . ILE A 1 225 ? -11.527 11.644 12.033 1.00 92.50 225 ILE A N 1
ATOM 1836 C CA . ILE A 1 225 ? -10.923 12.818 11.368 1.00 92.50 225 ILE A CA 1
ATOM 1837 C C . ILE A 1 225 ? -11.954 13.621 10.561 1.00 92.50 225 ILE A C 1
ATOM 1839 O O . ILE A 1 225 ? -11.726 14.773 10.207 1.00 92.50 225 ILE A O 1
ATOM 1843 N N . SER A 1 226 ? -13.105 13.018 10.251 1.00 90.75 226 SER A N 1
ATOM 1844 C CA . SER A 1 226 ? -14.277 13.687 9.680 1.00 90.75 226 SER A CA 1
ATOM 1845 C C . SER A 1 226 ? -15.538 12.867 9.973 1.00 90.75 226 SER A C 1
ATOM 1847 O O . SER A 1 226 ? -15.453 11.774 10.524 1.00 90.75 226 SER A O 1
ATOM 1849 N N . SER A 1 227 ? -16.706 13.329 9.520 1.00 86.88 227 SER A N 1
ATOM 1850 C CA . SER A 1 227 ? -17.967 12.577 9.642 1.00 86.88 227 SER A CA 1
ATOM 1851 C C . SER A 1 227 ? -17.997 11.243 8.884 1.00 86.88 227 SER A C 1
ATOM 1853 O O . SER A 1 227 ? -18.920 10.457 9.070 1.00 86.88 227 SER A O 1
ATOM 1855 N N . THR A 1 228 ? -17.032 10.993 7.994 1.00 89.81 228 THR A N 1
ATOM 1856 C CA . THR A 1 228 ? -16.981 9.781 7.154 1.00 89.81 228 THR A CA 1
ATOM 1857 C C . THR A 1 228 ? -15.602 9.137 7.098 1.00 89.81 228 THR A C 1
ATOM 1859 O O . THR A 1 228 ? -15.398 8.208 6.313 1.00 89.81 228 THR A O 1
ATOM 1862 N N . ARG A 1 229 ? -14.647 9.625 7.897 1.00 93.38 229 ARG A N 1
ATOM 1863 C CA . ARG A 1 229 ? -13.279 9.111 7.901 1.00 93.38 229 ARG A CA 1
ATOM 1864 C C . ARG A 1 229 ? -12.730 9.004 9.309 1.00 93.38 229 ARG A C 1
ATOM 1866 O O . ARG A 1 229 ? -12.849 9.946 10.094 1.00 93.38 229 ARG A O 1
ATOM 1873 N N . TRP A 1 230 ? -12.057 7.893 9.554 1.00 95.00 230 TRP A N 1
ATOM 1874 C CA . TRP A 1 230 ? -11.370 7.581 10.796 1.00 95.00 230 TRP A CA 1
ATOM 1875 C C . TRP A 1 230 ? -9.924 7.210 10.503 1.00 95.00 230 TRP A C 1
ATOM 1877 O O . TRP A 1 230 ? -9.615 6.743 9.408 1.00 95.00 230 TRP A O 1
ATOM 1887 N N . GLN A 1 231 ? -9.051 7.427 11.475 1.00 95.12 231 GLN A N 1
ATOM 1888 C CA . GLN A 1 231 ? -7.636 7.103 11.407 1.00 95.12 231 GLN A CA 1
ATOM 1889 C C . GLN A 1 231 ? -7.272 6.140 12.537 1.00 95.12 231 GLN A C 1
ATOM 1891 O O . GLN A 1 231 ? -7.715 6.310 13.671 1.00 95.12 231 GLN A O 1
ATOM 1896 N N . THR A 1 232 ? -6.450 5.148 12.228 1.00 95.69 232 THR A N 1
ATOM 1897 C CA . THR A 1 232 ? -5.827 4.226 13.186 1.00 95.69 232 THR A CA 1
ATOM 1898 C C . THR A 1 232 ? -4.435 3.837 12.667 1.00 95.69 232 THR A C 1
ATOM 1900 O O . THR A 1 232 ? -3.954 4.412 11.683 1.00 95.69 232 THR A O 1
ATOM 1903 N N . GLN A 1 233 ? -3.775 2.889 13.324 1.00 95.56 233 GLN A N 1
ATOM 1904 C CA . GLN A 1 233 ? -2.508 2.299 12.901 1.00 95.56 233 GLN A CA 1
ATOM 1905 C C . GLN A 1 233 ? -2.592 0.774 12.962 1.00 95.56 233 GLN A C 1
ATOM 1907 O O . GLN A 1 233 ? -3.305 0.232 13.810 1.00 95.56 233 GLN A O 1
ATOM 1912 N N . ASP A 1 234 ? -1.871 0.086 12.078 1.00 94.88 234 ASP A N 1
ATOM 1913 C CA . ASP A 1 234 ? -1.695 -1.365 12.188 1.00 94.88 234 ASP A CA 1
ATOM 1914 C C . ASP A 1 234 ? -0.641 -1.746 13.242 1.00 94.88 234 ASP A C 1
ATOM 1916 O O . ASP A 1 234 ? -0.120 -0.896 13.968 1.00 94.88 234 ASP A O 1
ATOM 1920 N N . TYR A 1 235 ? -0.342 -3.043 13.335 1.00 93.06 235 TYR A N 1
ATOM 1921 C CA . TYR A 1 235 ? 0.651 -3.592 14.261 1.00 93.06 235 TYR A CA 1
ATOM 1922 C C . TYR A 1 235 ? 2.090 -3.137 13.973 1.00 93.06 235 TYR A C 1
ATOM 1924 O O . TYR A 1 235 ? 2.916 -3.124 14.879 1.00 93.06 235 TYR A O 1
ATOM 1932 N N . GLU A 1 236 ? 2.388 -2.732 12.736 1.00 91.44 236 GLU A N 1
ATOM 1933 C CA . GLU A 1 236 ? 3.709 -2.240 12.322 1.00 91.44 236 GLU A CA 1
ATOM 1934 C C . GLU A 1 236 ? 3.789 -0.704 12.348 1.00 91.44 236 GLU A C 1
ATOM 1936 O O . GLU A 1 236 ? 4.816 -0.125 12.005 1.00 91.44 236 GLU A O 1
ATOM 1941 N N . GLY A 1 237 ? 2.714 -0.017 12.752 1.00 91.38 237 GLY A N 1
ATOM 1942 C CA . GLY A 1 237 ? 2.644 1.442 12.819 1.00 91.38 237 GLY A CA 1
ATOM 1943 C C . GLY A 1 237 ? 2.305 2.133 11.493 1.00 91.38 237 GLY A C 1
ATOM 1944 O O . GLY A 1 237 ? 2.366 3.364 11.421 1.00 91.38 237 GLY A O 1
ATOM 1945 N N . ASN A 1 238 ? 1.910 1.396 10.448 1.00 93.81 238 ASN A N 1
ATOM 1946 C CA . ASN A 1 238 ? 1.426 1.999 9.207 1.00 93.81 238 ASN A CA 1
ATOM 1947 C C . ASN A 1 238 ? 0.115 2.745 9.469 1.00 93.81 238 ASN A C 1
ATOM 1949 O O . ASN A 1 238 ? -0.795 2.239 10.128 1.00 93.81 238 ASN A O 1
ATOM 1953 N N . THR A 1 239 ? -0.014 3.951 8.914 1.00 95.00 239 THR A N 1
ATOM 1954 C CA . THR A 1 239 ? -1.239 4.744 9.076 1.00 95.00 239 THR A CA 1
ATOM 1955 C C . THR A 1 239 ? -2.366 4.160 8.227 1.00 95.00 239 THR A C 1
ATOM 1957 O O . THR A 1 239 ? -2.247 4.073 7.004 1.00 95.00 239 THR A O 1
ATOM 1960 N N . ILE A 1 240 ? -3.491 3.830 8.864 1.00 96.44 240 ILE A N 1
ATOM 1961 C CA . ILE A 1 240 ? -4.708 3.338 8.212 1.00 96.44 240 ILE A CA 1
ATOM 1962 C C . ILE A 1 240 ? -5.795 4.412 8.280 1.00 96.44 240 ILE A C 1
ATOM 1964 O O . ILE A 1 240 ? -6.101 4.943 9.348 1.00 96.44 240 ILE A O 1
ATOM 1968 N N . LEU A 1 241 ? -6.425 4.694 7.142 1.00 95.44 241 LEU A N 1
ATOM 1969 C CA . LEU A 1 241 ? -7.608 5.541 7.025 1.00 95.44 241 LEU A CA 1
ATOM 1970 C C . LEU A 1 241 ? -8.819 4.681 6.656 1.00 95.44 241 LEU A C 1
ATOM 1972 O O . LEU A 1 241 ? -8.819 3.985 5.647 1.00 95.44 241 LEU A O 1
ATOM 1976 N N . LEU A 1 242 ? -9.892 4.762 7.429 1.00 95.38 242 LEU A N 1
ATOM 1977 C CA . LEU A 1 242 ? -11.134 4.037 7.167 1.00 95.38 242 LEU A CA 1
ATOM 1978 C C . LEU A 1 242 ? -12.178 5.029 6.654 1.00 95.38 242 LEU A C 1
ATOM 1980 O O . LEU A 1 242 ? -12.572 5.943 7.379 1.00 95.38 242 LEU A O 1
ATOM 1984 N N . LYS A 1 243 ? -12.603 4.884 5.394 1.00 93.31 243 LYS A N 1
ATOM 1985 C CA . LYS A 1 243 ? -13.639 5.712 4.750 1.00 93.31 243 LYS A CA 1
ATOM 1986 C C . LYS A 1 243 ? -14.947 4.924 4.702 1.00 93.31 243 LYS A C 1
ATOM 1988 O O . LYS A 1 243 ? -15.026 3.910 4.011 1.00 93.31 243 LYS A O 1
ATOM 1993 N N . VAL A 1 244 ? -15.979 5.411 5.387 1.00 91.06 244 VAL A N 1
ATOM 1994 C CA . VAL A 1 244 ? -17.306 4.774 5.365 1.00 91.06 244 VAL A CA 1
ATOM 1995 C C . VAL A 1 244 ? -17.980 5.023 4.015 1.00 91.06 244 VAL A C 1
ATOM 1997 O O . VAL A 1 244 ? -18.114 6.173 3.581 1.00 91.06 244 VAL A O 1
ATOM 2000 N N . GLN A 1 245 ? -18.411 3.953 3.343 1.00 82.81 245 GLN A N 1
ATOM 2001 C CA . GLN A 1 245 ? -19.240 4.061 2.145 1.00 82.81 245 GLN A CA 1
ATOM 2002 C C . GLN A 1 245 ? -20.641 4.523 2.546 1.00 82.81 245 GLN A C 1
ATOM 2004 O O . GLN A 1 245 ? -21.356 3.837 3.273 1.00 82.81 245 GLN A O 1
ATOM 2009 N N . ARG A 1 246 ? -21.068 5.688 2.053 1.00 67.94 246 ARG A N 1
ATOM 2010 C CA . ARG A 1 246 ? -22.475 6.074 2.168 1.00 67.94 246 ARG A CA 1
ATOM 2011 C C . ARG A 1 246 ? -23.271 5.200 1.211 1.00 67.94 246 ARG A C 1
ATOM 2013 O O . ARG A 1 246 ? -23.179 5.381 0.000 1.00 67.94 246 ARG A O 1
ATOM 2020 N N . SER A 1 247 ? -24.046 4.262 1.744 1.00 56.19 247 SER A N 1
ATOM 2021 C CA . SER A 1 247 ? -25.073 3.613 0.938 1.00 56.19 247 SER A CA 1
ATOM 2022 C C . SER A 1 247 ? -26.085 4.686 0.521 1.00 56.19 247 SER A C 1
ATOM 2024 O O . SER A 1 247 ? -26.623 5.418 1.349 1.00 56.19 247 SER A O 1
ATOM 2026 N N . SER A 1 248 ? -26.349 4.823 -0.775 1.00 44.22 248 SER A N 1
ATOM 2027 C CA . SER A 1 248 ? -27.362 5.746 -1.311 1.00 44.22 248 SER A CA 1
ATOM 2028 C C . SER A 1 248 ? -28.804 5.303 -1.004 1.00 44.22 248 SER A C 1
ATOM 2030 O O . SER A 1 248 ? -29.750 5.811 -1.597 1.00 44.22 248 SER A O 1
ATOM 2032 N N . ARG A 1 249 ? -29.014 4.364 -0.072 1.00 45.66 249 ARG A N 1
ATOM 2033 C CA . ARG A 1 249 ? -30.296 3.674 0.139 1.00 45.66 249 ARG A CA 1
ATOM 2034 C C . ARG A 1 249 ? -31.287 4.381 1.069 1.00 45.66 249 ARG A C 1
ATOM 2036 O O . ARG A 1 249 ? -32.247 3.753 1.499 1.00 45.66 249 ARG A O 1
ATOM 2043 N N . THR A 1 250 ? -31.135 5.680 1.329 1.00 38.66 250 THR A N 1
ATOM 2044 C CA . THR A 1 250 ? -32.088 6.395 2.198 1.00 38.66 250 THR A CA 1
ATOM 2045 C C . THR A 1 250 ? -32.349 7.827 1.737 1.00 38.66 250 THR A C 1
ATOM 2047 O O . THR A 1 250 ? -32.122 8.778 2.479 1.00 38.66 250 THR A O 1
ATOM 2050 N N . LEU A 1 251 ? -32.852 8.001 0.511 1.00 42.53 251 LEU A N 1
ATOM 2051 C CA . LEU A 1 251 ? -33.512 9.256 0.118 1.00 42.53 251 LEU A CA 1
ATOM 2052 C C . LEU A 1 251 ? -34.898 9.072 -0.526 1.00 42.53 251 LEU A C 1
ATOM 2054 O O . LEU A 1 251 ? -35.415 10.023 -1.099 1.00 42.53 251 LEU A O 1
ATOM 2058 N N . GLU A 1 252 ? -35.532 7.899 -0.399 1.00 40.34 252 GLU A N 1
ATOM 2059 C CA . GLU A 1 252 ? -36.864 7.656 -0.991 1.00 40.34 252 GLU A CA 1
ATOM 2060 C C . GLU A 1 252 ? -38.000 7.395 0.011 1.00 40.34 252 GLU A C 1
ATOM 2062 O O . GLU A 1 252 ? -39.146 7.267 -0.402 1.00 40.34 252 GLU A O 1
ATOM 2067 N N . THR A 1 253 ? -37.764 7.383 1.329 1.00 41.12 253 THR A N 1
ATOM 2068 C CA . THR A 1 253 ? -38.842 7.044 2.294 1.00 41.12 253 THR A CA 1
ATOM 2069 C C . THR A 1 253 ? -39.290 8.190 3.208 1.00 41.12 253 THR A C 1
ATOM 2071 O O . THR A 1 253 ? -40.226 8.016 3.978 1.00 41.12 253 THR A O 1
ATOM 2074 N N . ASN A 1 254 ? -38.707 9.391 3.100 1.00 37.50 254 ASN A N 1
ATOM 2075 C CA . ASN A 1 254 ? -39.020 10.513 4.006 1.00 37.50 254 ASN A CA 1
ATOM 2076 C C . ASN A 1 254 ? -39.666 11.747 3.340 1.00 37.50 254 ASN A C 1
ATOM 2078 O O . ASN A 1 254 ? -39.658 12.826 3.926 1.00 37.50 254 ASN A O 1
ATOM 2082 N N . ILE A 1 255 ? -40.283 11.604 2.158 1.00 43.94 255 ILE A N 1
ATOM 2083 C CA . ILE A 1 255 ? -41.097 12.673 1.525 1.00 43.94 255 ILE A CA 1
ATOM 2084 C C . ILE A 1 255 ? -42.614 12.47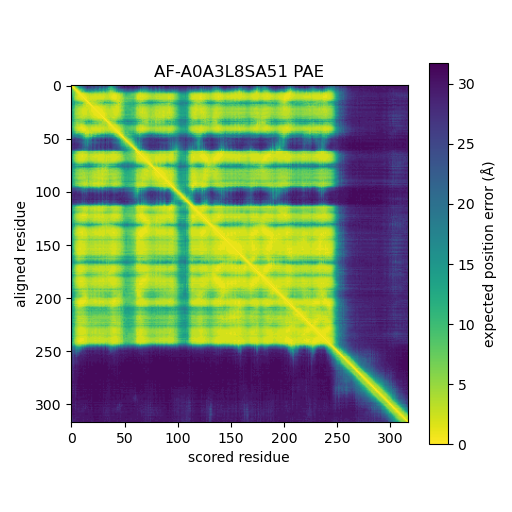7 1.793 1.00 43.94 255 ILE A C 1
ATOM 2086 O O . ILE A 1 255 ? -43.451 13.207 1.280 1.00 43.94 255 ILE A O 1
ATOM 2090 N N . GLY A 1 256 ? -43.006 11.521 2.645 1.00 38.00 256 GLY A N 1
ATOM 2091 C CA . GLY A 1 256 ? -44.422 11.183 2.870 1.00 38.00 256 GLY A CA 1
ATOM 2092 C C . GLY A 1 256 ? -45.094 11.732 4.134 1.00 38.00 256 GLY A C 1
ATOM 2093 O O . GLY A 1 256 ? -46.300 11.563 4.278 1.00 38.00 256 GLY A O 1
ATOM 2094 N N . LEU A 1 257 ? -44.373 12.347 5.078 1.00 41.84 257 LEU A N 1
ATOM 2095 C CA . LEU A 1 257 ? -44.937 12.663 6.401 1.00 41.84 257 LEU A CA 1
ATOM 2096 C C . LEU A 1 257 ? -44.540 14.059 6.889 1.00 41.84 257 LEU A C 1
ATOM 2098 O O . LEU A 1 257 ? -43.728 14.196 7.801 1.00 41.84 257 LEU A O 1
ATOM 2102 N N . ARG A 1 258 ? -45.130 15.109 6.302 1.00 37.56 258 ARG A N 1
ATOM 2103 C CA . ARG A 1 258 ? -45.274 16.416 6.976 1.00 37.56 258 ARG A CA 1
ATOM 2104 C C . ARG A 1 258 ? -46.267 17.343 6.267 1.00 37.56 258 ARG A C 1
ATOM 2106 O O . ARG A 1 258 ? -45.880 18.213 5.502 1.00 37.56 258 ARG A O 1
ATOM 2113 N N . GLN A 1 259 ? -47.548 17.150 6.566 1.00 35.09 259 GLN A N 1
ATOM 2114 C CA . GLN A 1 259 ? -48.672 18.099 6.460 1.00 35.09 259 GLN A CA 1
ATOM 2115 C C . GLN A 1 259 ? -49.836 17.364 7.169 1.00 35.09 259 GLN A C 1
ATOM 2117 O O . GLN A 1 259 ? -50.110 16.231 6.811 1.00 35.09 259 GLN A O 1
ATOM 2122 N N . GLN A 1 260 ? -50.494 17.820 8.236 1.00 34.41 260 GLN A N 1
ATOM 2123 C CA . GLN A 1 260 ? -50.869 19.167 8.650 1.00 34.41 260 GLN A CA 1
ATOM 2124 C C . GLN A 1 260 ? -51.020 19.282 10.181 1.00 34.41 260 GLN A C 1
ATOM 2126 O O . GLN A 1 260 ? -51.254 18.312 10.897 1.00 34.41 260 GLN A O 1
ATOM 2131 N N . HIS A 1 261 ? -50.901 20.527 10.635 1.00 31.98 261 HIS A N 1
ATOM 2132 C CA . HIS A 1 261 ? -51.198 21.054 11.962 1.00 31.98 261 HIS A CA 1
ATOM 2133 C C . HIS A 1 261 ? -52.715 21.079 12.264 1.00 31.98 261 HIS A C 1
ATOM 2135 O O . HIS A 1 261 ? -53.509 21.340 11.369 1.00 31.98 261 HIS A O 1
ATOM 2141 N N . ASN A 1 262 ? -53.046 20.927 13.553 1.00 32.94 262 ASN A N 1
ATOM 2142 C CA . ASN A 1 262 ? -54.134 21.549 14.333 1.00 32.94 262 ASN A CA 1
ATOM 2143 C C . ASN A 1 262 ? -55.550 21.701 13.733 1.00 32.94 262 ASN A C 1
ATOM 2145 O O . ASN A 1 262 ? -55.780 22.580 12.912 1.00 32.94 262 ASN A O 1
ATOM 2149 N N . ASN A 1 263 ? -56.546 21.067 14.370 1.00 31.55 263 ASN A N 1
ATOM 2150 C CA . ASN A 1 263 ? -57.546 21.823 15.143 1.00 31.55 263 ASN A CA 1
ATOM 2151 C C . ASN A 1 263 ? -58.388 20.924 16.064 1.00 31.55 263 ASN A C 1
ATOM 2153 O O . ASN A 1 263 ? -58.874 19.870 15.663 1.00 31.55 263 ASN A O 1
ATOM 2157 N N . ALA A 1 264 ? -58.574 21.384 17.300 1.00 31.66 264 ALA A N 1
ATOM 2158 C CA . ALA A 1 264 ? -59.565 20.883 18.239 1.00 31.66 264 ALA A CA 1
ATOM 2159 C C .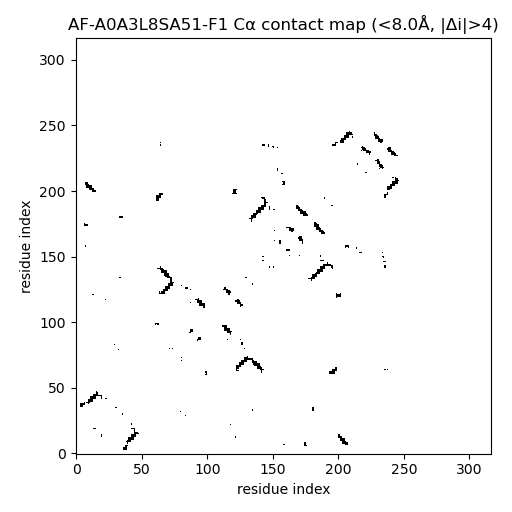 ALA A 1 264 ? -60.927 21.536 17.952 1.00 31.66 264 ALA A C 1
ATOM 2161 O O . ALA A 1 264 ? -60.974 22.727 17.650 1.00 31.66 264 ALA A O 1
ATOM 2162 N N . GLY A 1 265 ? -62.027 20.796 18.121 1.00 28.34 265 GLY A N 1
ATOM 2163 C CA . GLY A 1 265 ? -63.348 21.413 18.266 1.00 28.34 265 GLY A CA 1
ATOM 2164 C C . GLY A 1 265 ? -64.533 20.611 17.734 1.00 28.34 265 GLY A C 1
ATOM 2165 O O . GLY A 1 265 ? -64.797 20.621 16.543 1.00 28.34 265 GLY A O 1
ATOM 2166 N N . SER A 1 266 ? -65.301 20.067 18.683 1.00 31.23 266 SER A N 1
ATOM 2167 C CA . SER A 1 266 ? -66.761 19.876 18.654 1.00 31.23 266 SER A CA 1
ATOM 2168 C C . SER A 1 266 ? -67.379 18.878 17.665 1.00 31.23 266 SER A C 1
ATOM 2170 O O . SER A 1 266 ? -67.338 19.024 16.450 1.00 31.23 266 SER A O 1
ATOM 2172 N N . GLY A 1 267 ? -68.070 17.890 18.239 1.00 30.17 267 GLY A N 1
ATOM 2173 C CA . GLY A 1 267 ? -68.848 16.889 17.521 1.00 30.17 267 GLY A CA 1
ATOM 2174 C C . GLY A 1 267 ? -70.199 17.361 16.981 1.00 30.17 267 GLY A C 1
ATOM 2175 O O . GLY A 1 267 ? -70.709 18.412 17.363 1.00 30.17 267 GLY A O 1
ATOM 2176 N N . ARG A 1 268 ? -70.776 16.508 16.127 1.00 30.27 268 ARG A N 1
ATOM 2177 C CA . ARG A 1 268 ? -72.174 16.027 16.088 1.00 30.27 268 ARG A CA 1
ATOM 2178 C C . ARG A 1 268 ? -72.380 15.227 14.786 1.00 30.27 268 ARG A C 1
ATOM 2180 O O . ARG A 1 268 ? -71.965 15.655 13.719 1.00 30.27 268 ARG A O 1
ATOM 2187 N N . ILE A 1 269 ? -72.997 14.054 14.913 1.00 30.39 269 ILE A N 1
ATOM 2188 C CA . ILE A 1 269 ? -73.652 13.251 13.850 1.00 30.39 269 ILE A CA 1
ATOM 2189 C C . ILE A 1 269 ? -75.082 13.844 13.624 1.00 30.39 269 ILE A C 1
ATOM 2191 O O . ILE A 1 269 ? -75.451 14.690 14.450 1.00 30.39 269 ILE A O 1
ATOM 2195 N N . PRO A 1 270 ? -75.971 13.396 12.692 1.00 48.25 270 PRO A N 1
ATOM 2196 C CA . PRO A 1 270 ? -75.871 12.418 11.582 1.00 48.25 270 PRO A CA 1
ATOM 2197 C C . PRO A 1 270 ? -76.696 12.760 10.297 1.00 48.25 270 PRO A C 1
ATOM 2199 O O . PRO A 1 270 ? -77.237 13.852 10.188 1.00 48.25 270 PRO A O 1
ATOM 2202 N N . GLN A 1 271 ? -76.854 11.752 9.408 1.00 28.95 271 GLN A N 1
ATOM 2203 C CA . GLN A 1 271 ? -77.896 11.576 8.357 1.00 28.95 271 GLN A CA 1
ATOM 2204 C C . GLN A 1 271 ? -77.663 12.344 7.031 1.00 28.95 271 GLN A C 1
ATOM 2206 O O . GLN A 1 271 ? -77.115 13.433 7.040 1.00 28.95 271 GLN A O 1
ATOM 2211 N N . ASP A 1 272 ? -77.984 11.857 5.825 1.00 25.64 272 ASP A N 1
ATOM 2212 C CA . ASP A 1 272 ? -78.840 10.750 5.387 1.00 25.64 272 ASP A CA 1
ATOM 2213 C C . ASP A 1 272 ? -78.530 10.337 3.923 1.00 25.64 272 ASP A C 1
ATOM 2215 O O . ASP A 1 272 ? -77.928 11.093 3.165 1.00 25.64 272 ASP A O 1
ATOM 2219 N N . ALA A 1 273 ? -78.977 9.124 3.576 1.00 26.95 273 ALA A N 1
ATOM 2220 C CA . ALA A 1 273 ? -79.390 8.567 2.275 1.00 26.95 273 ALA A CA 1
ATOM 2221 C C . ALA A 1 273 ? -78.883 9.146 0.925 1.00 26.95 273 ALA A C 1
ATOM 2223 O O . ALA A 1 273 ? -79.158 10.283 0.565 1.00 26.95 273 ALA A O 1
ATOM 2224 N N . ALA A 1 274 ? -78.369 8.267 0.052 1.00 28.38 274 ALA A N 1
ATOM 2225 C CA . ALA A 1 274 ? -79.147 7.699 -1.068 1.00 28.38 274 ALA A CA 1
ATOM 2226 C C . ALA A 1 274 ? -78.248 6.979 -2.094 1.00 28.38 274 ALA A C 1
ATOM 2228 O O . ALA A 1 274 ? -77.195 7.447 -2.515 1.00 28.38 274 ALA A O 1
ATOM 2229 N N . SER A 1 275 ? -78.715 5.805 -2.493 1.00 27.23 275 SER A N 1
ATOM 2230 C CA . SER A 1 275 ? -78.217 4.911 -3.533 1.00 27.23 275 SER A CA 1
ATOM 2231 C C . SER A 1 275 ? -78.612 5.386 -4.940 1.00 27.23 275 SER A C 1
ATOM 2233 O O . SER A 1 275 ? -79.688 5.945 -5.097 1.00 27.23 275 SER A O 1
ATOM 2235 N N . LEU A 1 276 ? -77.802 5.086 -5.972 1.00 27.38 276 LEU A N 1
ATOM 2236 C CA . LEU A 1 276 ? -78.203 4.286 -7.151 1.00 27.38 276 LEU A CA 1
ATOM 2237 C C . LEU A 1 276 ? -77.091 4.168 -8.230 1.00 27.38 276 LEU A C 1
ATOM 2239 O O . LEU A 1 276 ? -76.590 5.161 -8.735 1.00 27.38 276 LEU A O 1
ATOM 2243 N N . HIS A 1 277 ? -76.850 2.911 -8.639 1.00 30.83 277 HIS A N 1
ATOM 2244 C CA . HIS A 1 277 ? -76.685 2.402 -10.022 1.00 30.83 277 HIS A CA 1
ATOM 2245 C C . HIS A 1 277 ? -75.430 2.780 -10.839 1.00 30.83 277 HIS A C 1
ATOM 2247 O O . HIS A 1 277 ? -75.241 3.912 -11.249 1.00 30.83 277 HIS A O 1
ATOM 2253 N N . GLN A 1 278 ? -74.548 1.802 -11.111 1.00 26.81 278 GLN A N 1
ATOM 2254 C CA . GLN A 1 278 ? -74.449 0.967 -12.347 1.00 26.81 278 GLN A CA 1
ATOM 2255 C C . GLN A 1 278 ? -73.159 1.383 -13.098 1.00 26.81 278 GLN A C 1
ATOM 2257 O O . GLN A 1 278 ? -72.885 2.565 -13.187 1.00 26.81 278 GLN A O 1
ATOM 2262 N N . LYS A 1 279 ? -72.256 0.547 -13.629 1.00 28.61 279 LYS A N 1
ATOM 2263 C CA . LYS A 1 279 ? -72.310 -0.770 -14.287 1.00 28.61 279 LYS A CA 1
ATOM 2264 C C . LYS A 1 279 ? -70.906 -1.416 -14.232 1.00 28.61 279 LYS A C 1
ATOM 2266 O O . LYS A 1 279 ? -69.906 -0.722 -14.384 1.00 28.61 279 LYS A O 1
ATOM 2271 N N . LYS A 1 280 ? -70.845 -2.748 -14.117 1.00 31.81 280 LYS A N 1
ATOM 2272 C CA . LYS A 1 280 ? -69.723 -3.581 -14.607 1.00 31.81 280 LYS A CA 1
ATOM 2273 C C . LYS A 1 280 ? -69.954 -3.926 -16.088 1.00 31.81 280 LYS A C 1
ATOM 2275 O O . LYS A 1 280 ? -71.099 -3.874 -16.542 1.00 31.81 280 LYS A O 1
ATOM 2280 N N . PRO A 1 281 ? -68.917 -4.406 -16.792 1.00 33.00 281 PRO A N 1
ATOM 2281 C CA . PRO A 1 281 ? -69.011 -5.786 -17.263 1.00 33.00 281 PRO A CA 1
ATOM 2282 C C . PRO A 1 281 ? -67.770 -6.651 -16.977 1.00 33.00 281 PRO A C 1
ATOM 2284 O O . PRO A 1 281 ? -66.679 -6.179 -16.672 1.00 33.00 281 PRO A O 1
ATOM 2287 N N . HIS A 1 282 ? -68.039 -7.954 -17.030 1.00 29.55 282 HIS A N 1
ATOM 2288 C CA . HIS A 1 282 ? -67.221 -9.132 -16.736 1.00 29.55 282 HIS A CA 1
ATOM 2289 C C . HIS A 1 282 ? -66.233 -9.489 -17.873 1.00 29.55 282 HIS A C 1
ATOM 2291 O O . HIS A 1 282 ? -66.533 -9.246 -19.034 1.00 29.55 282 HIS A O 1
ATOM 2297 N N . ARG A 1 283 ? -64.995 -9.906 -17.544 1.00 28.30 283 ARG A N 1
ATOM 2298 C CA . ARG A 1 283 ? -64.439 -11.290 -17.441 1.00 28.30 283 ARG A CA 1
ATOM 2299 C C . ARG A 1 283 ? -64.139 -11.966 -18.788 1.00 28.30 283 ARG A C 1
ATOM 2301 O O . ARG A 1 283 ? -65.076 -12.309 -19.486 1.00 28.30 283 ARG A O 1
ATOM 2308 N N . VAL A 1 284 ? -62.875 -12.361 -18.996 1.00 26.38 284 VAL A N 1
ATOM 2309 C CA . VAL A 1 284 ? -62.503 -13.753 -19.335 1.00 26.38 284 VAL A CA 1
ATOM 2310 C C . VAL A 1 284 ? -61.183 -14.097 -18.628 1.00 26.38 284 VAL A C 1
ATOM 2312 O O . VAL A 1 284 ? -60.185 -13.401 -18.776 1.00 26.38 284 VAL A O 1
ATOM 2315 N N . GLN A 1 285 ? -61.223 -15.160 -17.824 1.00 28.67 285 GLN A N 1
ATOM 2316 C CA . GLN A 1 285 ? -60.078 -15.878 -17.260 1.00 28.67 285 GLN A CA 1
ATOM 2317 C C . GLN A 1 285 ? -59.700 -17.023 -18.202 1.00 28.67 285 GLN A C 1
ATOM 2319 O O . GLN A 1 285 ? -60.589 -17.645 -18.781 1.00 28.67 285 GLN A O 1
ATOM 2324 N N . VAL A 1 286 ? -58.424 -17.402 -18.216 1.00 27.27 286 VAL A N 1
ATOM 2325 C CA . VAL A 1 286 ? -58.025 -18.792 -18.462 1.00 27.27 286 VAL A CA 1
ATOM 2326 C C . VAL A 1 286 ? -57.157 -19.241 -17.288 1.00 27.27 286 VAL A C 1
ATOM 2328 O O . VAL A 1 286 ? -56.085 -18.697 -17.043 1.00 27.27 286 VAL A O 1
ATOM 2331 N N . GLN A 1 287 ? -57.681 -20.208 -16.537 1.00 28.59 287 GLN A N 1
ATOM 2332 C CA . GLN A 1 287 ? -56.979 -21.026 -15.550 1.00 28.59 287 GLN A CA 1
ATOM 2333 C C . GLN A 1 287 ? -56.448 -22.288 -16.235 1.00 28.59 287 GLN A C 1
ATOM 2335 O O . GLN A 1 287 ? -57.152 -22.873 -17.057 1.00 28.59 287 GLN A O 1
ATOM 2340 N N . LYS A 1 288 ? -55.284 -22.770 -15.790 1.00 26.95 288 LYS A N 1
ATOM 2341 C CA . LYS A 1 288 ? -54.977 -24.206 -15.688 1.00 26.95 288 LYS A CA 1
ATOM 2342 C C . LYS A 1 288 ? -54.062 -24.451 -14.474 1.00 26.95 288 LYS A C 1
ATOM 2344 O O . LYS A 1 288 ? -52.873 -24.167 -14.521 1.00 26.95 288 LYS A O 1
ATOM 2349 N N . HIS A 1 289 ? -54.669 -24.932 -13.389 1.00 26.67 289 HIS A N 1
ATOM 2350 C CA . HIS A 1 289 ? -54.105 -25.879 -12.407 1.00 26.67 289 HIS A CA 1
ATOM 2351 C C . HIS A 1 289 ? -54.285 -27.302 -13.019 1.00 26.67 289 HIS A C 1
ATOM 2353 O O . HIS A 1 289 ? -55.122 -27.446 -13.907 1.00 26.67 289 HIS A O 1
ATOM 2359 N N . GLU A 1 290 ? -53.591 -28.397 -12.689 1.00 28.86 290 GLU A N 1
ATOM 2360 C CA . GLU A 1 290 ? -52.863 -28.799 -11.480 1.00 28.86 290 GLU A CA 1
ATOM 2361 C C . GLU A 1 290 ? -52.099 -30.127 -11.704 1.00 28.86 290 GLU A C 1
ATOM 2363 O O . GLU A 1 290 ? -52.441 -30.866 -12.624 1.00 28.86 290 GLU A O 1
ATOM 2368 N N . ALA A 1 291 ? -51.200 -30.434 -10.749 1.00 26.81 291 ALA A N 1
ATOM 2369 C CA . ALA A 1 291 ? -50.774 -31.750 -10.221 1.00 26.81 291 ALA A CA 1
ATOM 2370 C C . ALA A 1 291 ? -50.062 -32.748 -11.168 1.00 26.81 291 ALA A C 1
ATOM 2372 O O . ALA A 1 291 ? -50.465 -32.963 -12.298 1.00 26.81 291 ALA A O 1
ATOM 2373 N N . GLY A 1 292 ? -49.023 -33.489 -10.774 1.00 24.86 292 GLY A N 1
ATOM 2374 C CA . GLY A 1 292 ? -48.412 -33.754 -9.470 1.00 24.86 292 GLY A CA 1
ATOM 2375 C C . GLY A 1 292 ? -47.794 -35.171 -9.471 1.00 24.86 292 GLY A C 1
ATOM 2376 O O . GLY A 1 292 ? -48.221 -36.006 -10.266 1.00 24.86 292 GLY A O 1
ATOM 2377 N N . ARG A 1 293 ? -46.881 -35.434 -8.514 1.00 27.55 293 ARG A N 1
ATOM 2378 C CA . ARG A 1 293 ? -46.161 -36.700 -8.172 1.00 27.55 293 ARG A CA 1
ATOM 2379 C C . ARG A 1 293 ? -44.835 -36.948 -8.913 1.00 27.55 293 ARG A C 1
ATOM 2381 O O . ARG A 1 293 ? -44.759 -36.692 -10.102 1.00 27.55 293 ARG A O 1
ATOM 2388 N N . SER A 1 294 ? -43.799 -37.589 -8.363 1.00 26.09 294 SER A N 1
ATOM 2389 C CA . SER A 1 294 ? -43.144 -37.662 -7.037 1.00 26.09 294 SER A CA 1
ATOM 2390 C C . SER A 1 294 ? -42.119 -38.811 -7.111 1.00 26.09 294 SER A C 1
ATOM 2392 O O . SER A 1 294 ? -42.526 -39.935 -7.391 1.00 26.09 294 SER A O 1
ATOM 2394 N N . CYS A 1 295 ? -40.869 -38.514 -6.734 1.00 25.97 295 CYS A N 1
ATOM 2395 C CA . CYS A 1 295 ? -39.877 -39.369 -6.048 1.00 25.97 295 CYS A CA 1
ATOM 2396 C C . CYS A 1 295 ? -39.237 -40.598 -6.740 1.00 25.97 295 CYS A C 1
ATOM 2398 O O . CYS A 1 295 ? -39.713 -41.080 -7.756 1.00 25.97 295 CYS A O 1
ATOM 2400 N N . TRP A 1 296 ? -38.162 -41.069 -6.074 1.00 27.48 296 TRP A N 1
ATOM 2401 C CA . TRP A 1 296 ? -37.083 -42.035 -6.396 1.00 27.48 296 TRP A CA 1
ATOM 2402 C C . TRP A 1 296 ? -35.882 -41.370 -7.108 1.00 27.48 296 TRP A C 1
ATOM 2404 O O . TRP A 1 296 ? -36.033 -40.888 -8.220 1.00 27.48 296 TRP A O 1
ATOM 2414 N N . GLY A 1 297 ? -34.670 -41.221 -6.553 1.00 23.48 297 GLY A N 1
ATOM 2415 C CA . GLY A 1 297 ? -34.024 -41.765 -5.349 1.00 23.48 297 GLY A CA 1
ATOM 2416 C C . GLY A 1 297 ? -32.736 -42.510 -5.736 1.00 23.48 297 GLY A C 1
ATOM 2417 O O . GLY A 1 297 ? -32.871 -43.576 -6.320 1.00 23.48 297 GLY A O 1
ATOM 2418 N N . SER A 1 298 ? -31.553 -41.937 -5.432 1.00 29.11 298 SER A N 1
ATOM 2419 C CA . SER A 1 298 ? -30.200 -42.560 -5.296 1.00 29.11 298 SER A CA 1
ATOM 2420 C C . SER A 1 298 ? -29.123 -41.457 -5.459 1.00 29.11 298 SER A C 1
ATOM 2422 O O . SER A 1 298 ? -28.992 -40.906 -6.548 1.00 29.11 298 SER A O 1
ATOM 2424 N N . GLU A 1 299 ? -28.544 -40.857 -4.410 1.00 26.92 299 GLU A N 1
ATOM 2425 C CA . GLU A 1 299 ? -27.402 -41.311 -3.573 1.00 26.92 299 GLU A CA 1
ATOM 2426 C C . GLU A 1 299 ? -26.078 -41.601 -4.329 1.00 26.92 299 GLU A C 1
ATOM 2428 O O . GLU A 1 299 ? -25.940 -42.674 -4.897 1.00 26.92 299 GLU A O 1
ATOM 2433 N N . LEU A 1 300 ? -25.166 -40.594 -4.301 1.00 26.66 300 LEU A N 1
ATOM 2434 C CA . LEU A 1 300 ? -23.705 -40.545 -3.956 1.00 26.66 300 LEU A CA 1
ATOM 2435 C C . LEU A 1 300 ? -22.713 -41.629 -4.477 1.00 26.66 300 LEU A C 1
ATOM 2437 O O . LEU A 1 300 ? -23.165 -42.705 -4.842 1.00 26.66 300 LEU A O 1
ATOM 2441 N N . PRO A 1 301 ? -21.358 -41.426 -4.477 1.00 34.75 301 PRO A N 1
ATOM 2442 C CA . PRO A 1 301 ? -20.509 -40.445 -3.749 1.00 34.75 301 PRO A CA 1
ATOM 2443 C C . PRO A 1 301 ? -19.460 -39.692 -4.626 1.00 34.75 301 PRO A C 1
ATOM 2445 O O . PRO A 1 301 ? -19.225 -40.037 -5.776 1.00 34.75 301 PRO A O 1
ATOM 2448 N N . GLN A 1 302 ? -18.947 -38.516 -4.237 1.00 26.36 302 GLN A N 1
ATOM 2449 C CA . GLN A 1 302 ? -17.714 -38.265 -3.451 1.00 26.36 302 GLN A CA 1
ATOM 2450 C C . GLN A 1 302 ? -16.476 -39.153 -3.748 1.00 26.36 302 GLN A C 1
ATOM 2452 O O . GLN A 1 302 ? -16.452 -40.332 -3.421 1.00 26.36 302 GLN A O 1
ATOM 2457 N N . LEU A 1 303 ?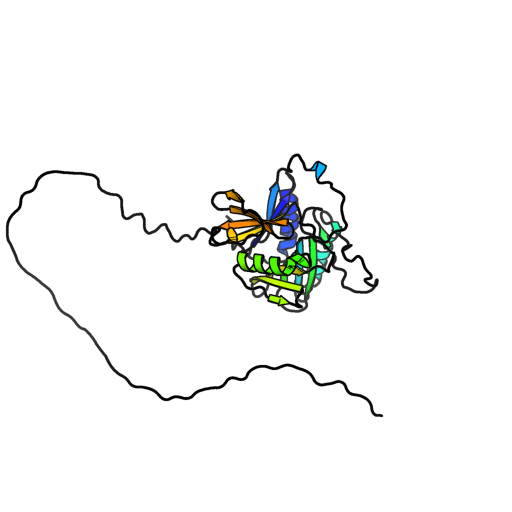 -15.409 -38.507 -4.236 1.00 26.41 303 LEU A N 1
ATOM 2458 C CA . LEU A 1 303 ? -13.975 -38.785 -4.006 1.00 26.41 303 LEU A CA 1
ATOM 2459 C C . LEU A 1 303 ? -13.320 -37.388 -4.020 1.00 26.41 303 LEU A C 1
ATOM 2461 O O . LEU A 1 303 ? -13.433 -36.695 -5.026 1.00 26.41 303 LEU A O 1
ATOM 2465 N N . VAL A 1 304 ? -12.935 -36.760 -2.906 1.00 28.52 304 VAL A N 1
ATOM 2466 C CA . VAL A 1 304 ? -11.860 -37.045 -1.934 1.00 28.52 304 VAL A CA 1
ATOM 2467 C C . VAL A 1 304 ? -10.471 -37.152 -2.569 1.00 28.52 304 VAL A C 1
ATOM 2469 O O . VAL A 1 304 ? -10.211 -37.976 -3.438 1.00 28.52 304 VAL A O 1
ATOM 2472 N N . GLU A 1 305 ? -9.644 -36.238 -2.067 1.00 24.69 305 GLU A N 1
ATOM 2473 C CA . GLU A 1 305 ? -8.213 -35.981 -2.194 1.00 24.69 305 GLU A CA 1
ATOM 2474 C C . GLU A 1 305 ? -7.293 -37.217 -2.189 1.00 24.69 305 GLU A C 1
ATOM 2476 O O . GLU A 1 305 ? -7.634 -38.263 -1.642 1.00 24.69 305 GLU A O 1
ATOM 2481 N N . ILE A 1 306 ? -6.069 -37.037 -2.706 1.00 29.25 306 ILE A N 1
ATOM 2482 C CA . ILE A 1 306 ? -4.775 -37.100 -1.980 1.00 29.25 306 ILE A CA 1
ATOM 2483 C C . ILE A 1 306 ? -3.656 -37.319 -3.020 1.00 29.25 306 ILE A C 1
ATOM 2485 O O . ILE A 1 306 ? -3.549 -38.397 -3.592 1.00 29.25 306 ILE A O 1
ATOM 2489 N N . ASP A 1 307 ? -2.912 -36.242 -3.302 1.00 28.16 307 ASP A N 1
ATOM 2490 C CA . ASP A 1 307 ? -1.459 -36.046 -3.089 1.00 28.16 307 ASP A CA 1
ATOM 2491 C C . ASP A 1 307 ? -0.449 -37.199 -3.419 1.00 28.16 307 ASP A C 1
ATOM 2493 O O . ASP A 1 307 ? -0.806 -38.207 -4.020 1.00 28.16 307 ASP A O 1
ATOM 2497 N N . PRO A 1 308 ? 0.875 -37.039 -3.221 1.00 40.09 308 PRO A N 1
ATOM 2498 C CA . PRO A 1 308 ? 1.821 -36.934 -4.324 1.00 40.09 308 PRO A CA 1
ATOM 2499 C C . PRO A 1 308 ? 2.936 -37.998 -4.272 1.00 40.09 308 PRO A C 1
ATOM 2501 O O . PRO A 1 308 ? 3.205 -38.635 -3.257 1.00 40.09 308 PRO A O 1
ATOM 2504 N N . GLY A 1 309 ? 3.701 -38.085 -5.359 1.00 28.88 309 GLY A N 1
ATOM 2505 C CA . GLY A 1 309 ? 5.076 -38.580 -5.316 1.00 28.88 309 GLY A CA 1
ATOM 2506 C C . GLY A 1 309 ? 5.262 -40.065 -5.607 1.00 28.88 309 GLY A C 1
ATOM 2507 O O . GLY A 1 309 ? 4.544 -40.905 -5.097 1.00 28.88 309 GLY A O 1
ATOM 2508 N N . PHE A 1 310 ? 6.261 -40.348 -6.445 1.00 28.77 310 PHE A N 1
ATOM 2509 C CA . PHE A 1 310 ? 7.134 -41.533 -6.495 1.00 28.77 310 PHE A CA 1
ATOM 2510 C C . PHE A 1 310 ? 8.077 -41.345 -7.718 1.00 28.77 310 PHE A C 1
ATOM 2512 O O . PHE A 1 310 ? 7.771 -40.550 -8.605 1.00 28.77 310 PHE A O 1
ATOM 2519 N N . PRO A 1 311 ? 9.247 -42.003 -7.800 1.00 40.19 311 PRO A N 1
ATOM 2520 C CA . PRO A 1 311 ? 10.453 -41.695 -7.032 1.00 40.19 311 PRO A CA 1
ATOM 2521 C C . PRO A 1 311 ? 11.704 -41.529 -7.929 1.00 40.19 311 PRO A C 1
ATOM 2523 O O . PRO A 1 311 ? 11.726 -41.897 -9.101 1.00 40.19 311 PRO A O 1
ATOM 2526 N N . LYS A 1 312 ? 12.804 -41.051 -7.335 1.00 38.94 312 LYS A N 1
ATOM 2527 C CA . LYS A 1 312 ? 14.163 -41.421 -7.767 1.00 38.94 312 LYS A CA 1
ATOM 2528 C C . LYS A 1 312 ? 14.509 -42.794 -7.183 1.00 38.94 312 LYS A C 1
ATOM 2530 O O . LYS A 1 312 ? 14.424 -42.942 -5.970 1.00 38.94 312 LYS A O 1
ATOM 2535 N N . LEU A 1 313 ? 14.971 -43.717 -8.021 1.00 33.84 313 LEU A N 1
ATOM 2536 C CA . LEU A 1 313 ? 15.961 -44.764 -7.717 1.00 33.84 313 LEU A CA 1
ATOM 2537 C C . LEU A 1 313 ? 16.539 -45.199 -9.080 1.00 33.84 313 LEU A C 1
ATOM 2539 O O . LEU A 1 313 ? 15.768 -45.518 -9.977 1.00 33.84 313 LEU A O 1
ATOM 2543 N N . GLU A 1 314 ? 17.800 -44.920 -9.405 1.00 32.03 314 GLU A N 1
ATOM 2544 C CA . GLU A 1 314 ? 19.050 -45.576 -8.972 1.00 32.03 314 GLU A CA 1
ATOM 2545 C C . GLU A 1 314 ? 19.520 -46.621 -10.006 1.00 32.03 314 GLU A C 1
ATOM 2547 O O . GLU A 1 314 ? 18.743 -47.165 -10.784 1.00 32.03 314 GLU A O 1
ATOM 2552 N N . GLU A 1 315 ? 20.838 -46.763 -10.059 1.00 36.81 315 GLU A N 1
ATOM 2553 C CA . GLU A 1 315 ? 21.714 -47.318 -11.090 1.00 36.81 315 GLU A CA 1
ATOM 2554 C C . GLU A 1 315 ? 21.391 -48.728 -11.616 1.00 36.81 315 GLU A C 1
ATOM 2556 O O . GLU A 1 315 ? 21.019 -49.625 -10.858 1.00 36.81 315 GLU A O 1
ATOM 2561 N N . ARG A 1 316 ? 21.734 -48.965 -12.895 1.00 35.50 316 ARG A N 1
ATOM 2562 C CA . ARG A 1 316 ? 22.578 -50.100 -13.324 1.00 35.50 316 ARG A CA 1
ATOM 2563 C C . ARG A 1 316 ? 23.007 -49.985 -14.799 1.00 35.50 316 ARG A C 1
ATOM 2565 O O . ARG A 1 316 ? 22.149 -49.863 -15.667 1.00 35.50 316 ARG A O 1
ATOM 2572 N N . MET A 1 317 ? 24.317 -50.194 -14.995 1.00 36.31 317 MET A N 1
ATOM 2573 C CA . MET A 1 317 ? 25.124 -50.337 -16.228 1.00 36.31 317 MET A CA 1
ATOM 2574 C C . MET A 1 317 ? 25.525 -49.071 -16.982 1.00 36.31 317 MET A C 1
ATOM 2576 O O . MET A 1 317 ? 24.644 -48.309 -17.423 1.00 36.31 317 MET A O 1
#

pLDDT: mean 71.41, std 25.5, range [23.48, 97.31]